Protein AF-A0A940A1V8-F1 (afdb_monomer)

Secondary structure (DSSP, 8-state):
-HHHHHHHHHHHHHHHHHHHHHHHHHHHHHHHHHHTT--TTT-HHHHHHHHHHHHHHHHHHHHHHH-SS---S-B----HHHHHHHHHHHHHHHHHHHHHHHHHHHHTTT-HHHHHHHHHHHHHH-TTSSS-GGGS-HHHHHHHHHHHHTHHHHHHHIIIIIIIHHHHTTTS-HHHHHHHHHHHHHHHT-SSTHHHHHHHHHHHHHHHHHHHTBTHHHHHHHHHHHIIIIIHHHHHT-GGGT--HHHHHHHHHHHHHHHHHTHHHHHHHHHHHHHHHHHHHHHHHHHHHHHHHHHHHHHHHHHH-

pLDDT: mean 92.54, std 7.26, range [51.5, 98.75]

Mean predicted aligned error: 4.95 Å

Radius of gyration: 22.84 Å; Cα contacts (8 Å, |Δi|>4): 321; chains: 1; bounding box: 60×42×80 Å

Solvent-accessible surface area (backbone atoms only — not comparable to full-atom values): 15511 Å² total; per-residue (Å²): 110,72,71,59,54,50,50,48,53,50,32,52,50,54,36,50,49,54,53,49,47,44,53,51,31,38,52,49,44,52,50,53,40,45,76,71,68,49,53,68,77,58,36,45,13,55,55,50,46,53,15,48,52,47,29,41,54,51,52,51,50,50,51,62,71,69,56,82,84,69,86,46,69,45,74,47,88,75,56,72,68,58,55,52,27,39,54,35,32,20,42,9,50,47,20,56,44,49,51,52,51,51,51,48,63,58,49,26,78,81,32,67,72,52,37,53,40,49,51,55,48,41,53,78,54,36,85,55,62,89,38,64,64,91,73,39,50,68,69,33,54,51,41,33,37,54,30,54,29,44,52,46,26,49,41,50,42,44,47,42,54,28,45,35,23,36,35,36,44,76,74,42,60,61,72,55,16,27,49,54,37,8,50,54,53,8,56,72,60,40,100,43,68,52,24,69,52,37,28,53,53,30,38,53,34,39,48,50,28,67,45,52,38,19,60,65,53,32,29,50,26,43,17,50,31,34,28,78,70,23,33,51,61,54,56,58,67,34,72,90,72,64,59,51,70,68,58,52,49,52,52,54,52,50,50,52,52,51,18,52,66,29,34,61,57,10,52,55,29,49,51,49,44,50,52,50,36,52,50,52,53,53,52,52,54,46,53,52,50,53,53,53,53,51,53,52,51,56,51,53,54,65,73,74,109

Foldseek 3Di:
DVVLVVLLVVLVVQLVVLLVLLVVLLVVLVVVVVVVVDDCLQQVLSSLCSSLVSSVVVLVVSCVVPPPDDQLAFAFDDDPLLLVLLLLLLLLLLLVVVVLLVVLVVCCVPPVVSVVLNLVVCSVQESPSPPPPVSHDPVSLVSNLCSQLASVLLSLLCSLSRRQLSSVVVNDPSLVSLQVSLQVQLCSVPPGSSSVSSSVLSNLLSVSCLLRSRSVSSSNSSSSNRNLRHSVLSVCPDVVVVRDPVNSVVVNVVSSVSSNVSNVVNVVSSVVSVVNSVVVVVVVVVVVVVVVVVVVVVVVVVVVD

Nearest PDB structures (foldseek):
  6up7-assembly1_R  TM=1.865E-01  e=4.967E-01  Homo sapiens
  8pkm-assembly1_R  TM=1.470E-01  e=3.526E+00  Homo sapiens

Sequence (305 aa):
MKKTVLRVISSCLLALLALGLFYLCSYAVLYILAVLGFDSDRYTGLYCVSSYGLIMLFLWTFWRITRQSEKFIYFKKTSPSQKISVVLIAIGLAGIVTIYMFGAAYLSKYLESLKEHLDEYKQTVDRYSDVPQEQVPLWDSIIYILTTFTLVPLCEEFLFRGIIMGQMRKIMPVGFAVLVQAIVFGLMHGLTLHIGYALICGIVMGLVYMFCDNFWMPVLIHSIFNFLGSSFSNILNLKQLGVPSDIRANISYTLVLVKYFFMFPAALAFVYLWYRYKKNKEDEARHIKEAAEAYTADSEEALSC

Structure (mmCIF, N/CA/C/O backbone):
data_AF-A0A940A1V8-F1
#
_entry.id   AF-A0A940A1V8-F1
#
loop_
_atom_site.group_PDB
_atom_site.id
_atom_site.type_symbol
_atom_site.label_atom_id
_atom_site.label_alt_id
_atom_site.label_comp_id
_atom_site.label_asym_id
_atom_site.label_entity_id
_atom_site.label_seq_id
_atom_site.pdbx_PDB_ins_code
_atom_site.Cartn_x
_atom_site.Cartn_y
_atom_site.Cartn_z
_atom_site.occupancy
_atom_site.B_iso_or_equiv
_atom_site.auth_seq_id
_atom_site.auth_comp_id
_atom_site.auth_asym_id
_atom_site.auth_atom_id
_atom_site.pdbx_PDB_model_num
ATOM 1 N N . MET A 1 1 ? -31.349 -12.504 17.525 1.00 62.06 1 MET A N 1
ATOM 2 C CA . MET A 1 1 ? -30.804 -13.418 16.494 1.00 62.06 1 MET A CA 1
ATOM 3 C C . MET A 1 1 ? -30.934 -12.872 15.066 1.00 62.06 1 MET A C 1
ATOM 5 O O . MET A 1 1 ? -29.905 -12.577 14.476 1.00 62.06 1 MET A O 1
ATOM 9 N N . LYS A 1 2 ? -32.144 -12.627 14.524 1.00 74.00 2 LYS A N 1
ATOM 10 C CA . LYS A 1 2 ? -32.333 -12.118 13.139 1.00 74.00 2 LYS A CA 1
ATOM 11 C C . LYS A 1 2 ? -31.555 -10.823 12.819 1.00 74.00 2 LYS A C 1
ATOM 13 O O . LYS A 1 2 ? -30.900 -10.751 11.788 1.00 74.00 2 LYS A O 1
ATOM 18 N N . LYS A 1 3 ? -31.552 -9.834 13.727 1.00 78.25 3 LYS A N 1
ATOM 19 C CA . LYS A 1 3 ? -30.814 -8.561 13.552 1.00 78.25 3 LYS A CA 1
ATOM 20 C C . LYS A 1 3 ? -29.285 -8.736 13.494 1.00 78.25 3 LYS A C 1
ATOM 22 O O . LYS A 1 3 ? -28.623 -8.023 12.749 1.00 78.25 3 LYS A O 1
ATOM 27 N N . THR A 1 4 ? -28.730 -9.688 14.248 1.00 83.31 4 THR A N 1
ATOM 28 C CA . THR A 1 4 ? -27.285 -9.982 14.265 1.00 83.31 4 THR A CA 1
ATOM 29 C C . THR A 1 4 ? -26.849 -10.653 12.966 1.00 83.31 4 THR A C 1
ATOM 31 O O . THR A 1 4 ? -25.870 -10.230 12.364 1.00 83.31 4 THR A O 1
ATOM 34 N N . VAL A 1 5 ? -27.619 -11.637 12.490 1.00 86.75 5 VAL A N 1
ATOM 35 C CA . VAL A 1 5 ? -27.356 -12.324 11.214 1.00 86.75 5 VAL A CA 1
ATOM 36 C C . VAL A 1 5 ? -27.435 -11.345 10.038 1.00 86.75 5 VAL A C 1
ATOM 38 O O . VAL A 1 5 ? -26.528 -11.307 9.214 1.00 86.75 5 VAL A O 1
ATOM 41 N N . LEU A 1 6 ? -28.458 -10.485 10.005 1.00 87.81 6 LEU A N 1
ATOM 42 C CA . LEU A 1 6 ? -28.589 -9.434 8.987 1.00 87.81 6 LEU A CA 1
ATOM 43 C C . LEU A 1 6 ? -27.396 -8.467 8.980 1.00 87.81 6 LEU A C 1
ATOM 45 O O . LEU A 1 6 ? -26.931 -8.082 7.910 1.00 87.81 6 LEU A O 1
ATOM 49 N N . ARG A 1 7 ? -26.870 -8.102 10.158 1.00 86.56 7 ARG A N 1
ATOM 50 C CA . ARG A 1 7 ? -25.681 -7.244 10.272 1.00 86.56 7 ARG A CA 1
ATOM 51 C C . ARG A 1 7 ? -24.437 -7.923 9.700 1.00 86.56 7 ARG A C 1
ATOM 53 O O . ARG A 1 7 ? -23.712 -7.285 8.947 1.00 86.56 7 ARG A O 1
ATOM 60 N N . VAL A 1 8 ? -24.221 -9.200 10.021 1.00 89.56 8 VAL A N 1
ATOM 61 C CA . VAL A 1 8 ? -23.111 -9.995 9.467 1.00 89.56 8 VAL A CA 1
ATOM 62 C C . VAL A 1 8 ? -23.198 -10.059 7.947 1.00 89.56 8 VAL A C 1
ATOM 64 O O . VAL A 1 8 ? -22.248 -9.678 7.269 1.00 89.56 8 VAL A O 1
ATOM 67 N N . ILE A 1 9 ? -24.356 -10.453 7.412 1.00 90.62 9 ILE A N 1
ATOM 68 C CA . ILE A 1 9 ? -24.575 -10.557 5.965 1.00 90.62 9 ILE A CA 1
ATOM 69 C C . ILE A 1 9 ? -24.339 -9.204 5.285 1.00 90.62 9 ILE A C 1
ATOM 71 O O . ILE A 1 9 ? -23.589 -9.130 4.318 1.00 90.62 9 ILE A O 1
ATOM 75 N N . SER A 1 10 ? -24.920 -8.121 5.810 1.00 90.62 10 SER A N 1
ATOM 76 C CA . SER A 1 10 ? -24.761 -6.781 5.237 1.00 90.62 10 SER A CA 1
ATOM 77 C C . SER A 1 10 ? -23.303 -6.312 5.243 1.00 90.62 10 SER A C 1
ATOM 79 O O . SER A 1 10 ? -22.822 -5.828 4.222 1.00 90.62 10 SER A O 1
ATOM 81 N N . SER A 1 11 ? -22.571 -6.496 6.346 1.00 90.56 11 SER A N 1
ATOM 82 C CA . SER A 1 11 ? -21.156 -6.116 6.426 1.00 90.56 11 SER A CA 1
ATOM 83 C C . SER A 1 11 ? -20.277 -6.913 5.460 1.00 90.56 11 SER A C 1
ATOM 85 O O . SER A 1 11 ? -19.416 -6.321 4.808 1.00 90.56 11 SER A O 1
ATOM 87 N N . CYS A 1 12 ? -20.521 -8.217 5.305 1.00 93.00 12 CYS A N 1
ATOM 88 C CA . CYS A 1 12 ? -19.820 -9.038 4.318 1.00 93.00 12 CYS A CA 1
ATOM 89 C C . CYS A 1 12 ? -20.157 -8.617 2.880 1.00 93.00 12 CYS A C 1
ATOM 91 O O . CYS A 1 12 ? -19.247 -8.433 2.076 1.00 93.00 12 CYS A O 1
ATOM 93 N N . LEU A 1 13 ? -21.437 -8.398 2.559 1.00 92.56 13 LEU A N 1
ATOM 94 C CA . LEU A 1 13 ? -21.866 -7.965 1.224 1.00 92.56 13 LEU A CA 1
ATOM 95 C C . LEU A 1 13 ? -21.282 -6.604 0.842 1.00 92.56 13 LEU A C 1
ATOM 97 O O . LEU A 1 13 ? -20.844 -6.432 -0.287 1.00 92.56 13 LEU A O 1
ATOM 101 N N . LEU A 1 14 ? -21.229 -5.649 1.773 1.00 91.81 14 LEU A N 1
ATOM 102 C CA . LEU A 1 14 ? -20.626 -4.339 1.517 1.00 91.81 14 LEU A CA 1
ATOM 103 C C . LEU A 1 14 ? -19.114 -4.437 1.276 1.00 91.81 14 LEU A C 1
ATOM 105 O O . LEU A 1 14 ? -18.598 -3.745 0.402 1.00 91.81 14 LEU A O 1
ATOM 109 N N . ALA A 1 15 ? -18.408 -5.295 2.019 1.00 92.06 15 ALA A N 1
ATOM 110 C CA . ALA A 1 15 ? -16.985 -5.537 1.791 1.00 92.06 15 ALA A CA 1
ATOM 111 C C . ALA A 1 15 ? -16.735 -6.192 0.419 1.00 92.06 15 ALA A C 1
ATOM 113 O O . ALA A 1 15 ? -15.871 -5.738 -0.328 1.00 92.06 15 ALA A O 1
ATOM 114 N N . LEU A 1 16 ? -17.533 -7.204 0.060 1.00 94.00 16 LEU A N 1
ATOM 115 C CA . LEU A 1 16 ? -17.454 -7.880 -1.239 1.00 94.00 16 LEU A CA 1
ATOM 116 C C . LEU A 1 16 ? -17.824 -6.955 -2.400 1.00 94.00 16 LEU A C 1
ATOM 118 O O . LEU A 1 16 ? -17.159 -6.980 -3.428 1.00 94.00 16 LEU A O 1
ATOM 122 N N . LEU A 1 17 ? -18.840 -6.107 -2.237 1.00 93.25 17 LEU A N 1
ATOM 123 C CA . LEU A 1 17 ? -19.236 -5.136 -3.254 1.00 93.25 17 LEU A CA 1
ATOM 124 C C . LEU A 1 17 ? -18.132 -4.100 -3.495 1.00 93.25 17 LEU A C 1
ATOM 126 O O . LEU A 1 17 ? -17.860 -3.767 -4.642 1.00 93.25 17 LEU A O 1
ATOM 130 N N . ALA A 1 18 ? -17.452 -3.633 -2.445 1.00 92.88 18 ALA A N 1
ATOM 131 C CA . ALA A 1 18 ? -16.319 -2.721 -2.594 1.00 92.88 18 ALA A CA 1
ATOM 132 C C . ALA A 1 18 ? -15.128 -3.372 -3.325 1.00 92.88 18 ALA A C 1
ATOM 134 O O . ALA A 1 18 ? -14.521 -2.732 -4.181 1.00 92.88 18 ALA A O 1
ATOM 135 N N . LEU A 1 19 ? -14.836 -4.650 -3.047 1.00 93.94 19 LEU A N 1
ATOM 136 C CA . LEU A 1 19 ? -13.840 -5.432 -3.795 1.00 93.94 19 LEU A CA 1
ATOM 137 C C . LEU A 1 19 ? -14.260 -5.646 -5.255 1.00 93.94 19 LEU A C 1
ATOM 139 O O . LEU A 1 19 ? -13.456 -5.475 -6.165 1.00 93.94 19 LEU A O 1
ATOM 143 N N . GLY A 1 20 ? -15.528 -5.980 -5.495 1.00 94.62 20 GLY A N 1
ATOM 144 C CA . GLY A 1 20 ? -16.069 -6.141 -6.843 1.00 94.62 20 GLY A CA 1
ATOM 145 C C . GLY A 1 20 ? -15.984 -4.848 -7.653 1.00 94.62 20 GLY A C 1
ATOM 146 O O . GLY A 1 20 ? -15.569 -4.879 -8.806 1.00 94.62 20 GLY A O 1
ATOM 147 N N . LEU A 1 21 ? -16.300 -3.703 -7.038 1.00 92.69 21 LEU A N 1
ATOM 148 C CA . LEU A 1 21 ? -16.154 -2.383 -7.656 1.00 92.69 21 LEU A CA 1
ATOM 149 C C . LEU A 1 21 ? -14.697 -2.062 -7.996 1.00 92.69 21 LEU A C 1
ATOM 151 O O . LEU A 1 21 ? -14.453 -1.493 -9.057 1.00 92.69 21 LEU A O 1
ATOM 155 N N . PHE A 1 22 ? -13.746 -2.440 -7.135 1.00 94.25 22 PHE A N 1
ATOM 156 C CA . PHE A 1 22 ? -12.317 -2.273 -7.404 1.00 94.25 22 PHE A CA 1
ATOM 157 C C . PHE A 1 22 ? -11.922 -2.971 -8.714 1.00 94.25 22 PHE A C 1
ATOM 159 O O . PHE A 1 22 ? -11.457 -2.312 -9.642 1.00 94.25 22 PHE A O 1
ATOM 166 N N . TYR A 1 23 ? -12.196 -4.274 -8.834 1.00 94.81 23 TYR A N 1
ATOM 167 C CA . TYR A 1 23 ? -11.863 -5.032 -10.045 1.00 94.81 23 TYR A CA 1
ATOM 168 C C . TYR A 1 23 ? -12.668 -4.586 -11.264 1.00 94.81 23 TYR A C 1
ATOM 170 O O . TYR A 1 23 ? -12.108 -4.470 -12.351 1.00 94.81 23 TYR A O 1
ATOM 178 N N . LEU A 1 24 ? -13.962 -4.297 -11.098 1.00 95.62 24 LEU A N 1
ATOM 179 C CA . LEU A 1 24 ? -14.811 -3.827 -12.191 1.00 95.62 24 LEU A CA 1
ATOM 180 C C . LEU A 1 24 ? -14.266 -2.533 -12.801 1.00 95.62 24 LEU A C 1
ATOM 182 O O . LEU A 1 24 ? -14.206 -2.423 -14.021 1.00 95.62 24 LEU A O 1
ATOM 186 N N . CYS A 1 25 ? -13.837 -1.576 -11.972 1.00 95.81 25 CYS A N 1
ATOM 187 C CA . CYS A 1 25 ? -13.237 -0.334 -12.453 1.00 95.81 25 CYS A CA 1
ATOM 188 C C . CYS A 1 25 ? -11.922 -0.596 -13.199 1.00 95.81 25 CYS A C 1
ATOM 190 O O . CYS A 1 25 ? -11.737 -0.059 -14.290 1.00 95.81 25 CYS A O 1
ATOM 192 N N . SER A 1 26 ? -11.043 -1.447 -12.655 1.00 94.38 26 SER A N 1
ATOM 193 C CA . SER A 1 26 ? -9.778 -1.814 -13.308 1.00 94.38 26 SER A CA 1
ATOM 194 C C . SER A 1 26 ? -10.002 -2.471 -14.673 1.00 94.38 26 SER A C 1
ATOM 196 O O . SER A 1 26 ? -9.410 -2.049 -15.663 1.00 94.38 26 SER A O 1
ATOM 198 N N . TYR A 1 27 ? -10.899 -3.459 -14.763 1.00 95.50 27 TYR A N 1
ATOM 199 C CA . TYR A 1 27 ? -11.205 -4.135 -16.028 1.00 95.50 27 TYR A CA 1
ATOM 200 C C . TYR A 1 27 ? -11.942 -3.234 -17.020 1.00 95.50 27 TYR A C 1
ATOM 202 O O . TYR A 1 27 ? -11.697 -3.330 -18.221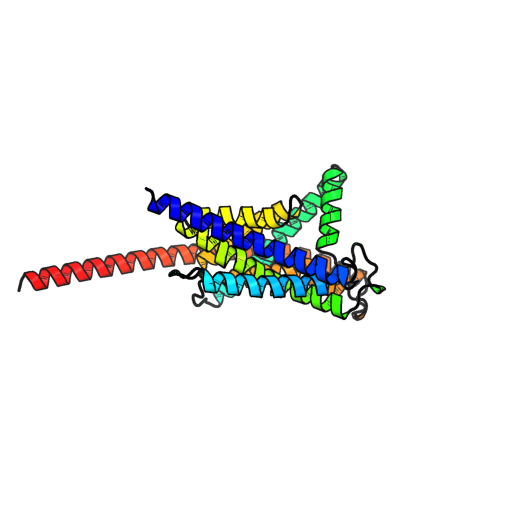 1.00 95.50 27 TYR A O 1
ATOM 210 N N . ALA A 1 28 ? -12.812 -2.336 -16.547 1.00 97.00 28 ALA A N 1
ATOM 211 C CA . ALA A 1 28 ? -13.473 -1.362 -17.409 1.00 97.00 28 ALA A CA 1
ATOM 212 C C . ALA A 1 28 ? -12.453 -0.419 -18.058 1.00 97.00 28 ALA A C 1
ATOM 214 O O . ALA A 1 28 ? -12.497 -0.220 -19.269 1.00 97.00 28 ALA A O 1
ATOM 215 N N . VAL A 1 29 ? -11.505 0.119 -17.281 1.00 97.31 29 VAL A N 1
ATOM 216 C CA . VAL A 1 29 ? -10.420 0.953 -17.819 1.00 97.31 29 VAL A CA 1
ATOM 217 C C . VAL A 1 29 ? -9.544 0.156 -18.779 1.00 97.31 29 VAL A C 1
ATOM 219 O O . VAL A 1 29 ? -9.255 0.655 -19.867 1.00 97.31 29 VAL A O 1
ATOM 222 N N . LEU A 1 30 ? -9.185 -1.081 -18.414 1.00 95.12 30 LEU A N 1
ATOM 223 C CA . LEU A 1 30 ? -8.406 -1.968 -19.275 1.00 95.12 30 LEU A CA 1
ATOM 224 C C . LEU A 1 30 ? -9.076 -2.137 -20.648 1.00 95.12 30 LEU A C 1
ATOM 226 O O . LEU A 1 30 ? -8.458 -1.919 -21.685 1.00 95.12 30 LEU A O 1
ATOM 230 N N . TYR A 1 31 ? -10.368 -2.464 -20.646 1.00 96.81 31 TYR A N 1
ATOM 231 C CA . TYR A 1 31 ? -11.143 -2.678 -21.863 1.00 96.81 31 TYR A CA 1
ATOM 232 C C . TYR A 1 31 ? -11.315 -1.396 -22.688 1.00 96.81 31 TYR A C 1
ATOM 234 O O . TYR A 1 31 ? -11.124 -1.417 -23.901 1.00 96.81 31 TYR A O 1
ATOM 242 N N . ILE A 1 32 ? -11.643 -0.269 -22.045 1.00 97.75 32 ILE A N 1
ATOM 243 C CA . ILE A 1 32 ? -11.835 1.018 -22.730 1.00 97.75 32 ILE A CA 1
ATOM 244 C C . ILE A 1 32 ? -10.551 1.440 -23.447 1.00 97.75 32 ILE A C 1
ATOM 246 O O . ILE A 1 32 ? -10.595 1.790 -24.623 1.00 97.75 32 ILE A O 1
ATOM 250 N N . LEU A 1 33 ? -9.405 1.393 -22.765 1.00 97.38 33 LEU A N 1
ATOM 251 C CA . LEU A 1 33 ? -8.128 1.790 -23.356 1.00 97.38 33 LEU A CA 1
ATOM 252 C C . LEU A 1 33 ? -7.674 0.815 -24.453 1.00 97.38 33 LEU A C 1
ATOM 254 O O . LEU A 1 33 ? -7.181 1.272 -25.485 1.00 97.38 33 LEU A O 1
ATOM 258 N N . ALA A 1 34 ? -7.930 -0.487 -24.300 1.00 96.12 34 ALA A N 1
ATOM 259 C CA . ALA A 1 34 ? -7.664 -1.471 -25.347 1.00 96.12 34 ALA A CA 1
ATOM 260 C C . ALA A 1 34 ? -8.496 -1.205 -26.617 1.00 96.12 34 ALA A C 1
ATOM 262 O O . ALA A 1 34 ? -7.955 -1.220 -27.721 1.00 96.12 34 ALA A O 1
ATOM 263 N N . VAL A 1 35 ? -9.791 -0.881 -26.482 1.00 97.50 35 VAL A N 1
ATOM 264 C CA . VAL A 1 35 ? -10.663 -0.502 -27.616 1.00 97.50 35 VAL A CA 1
ATOM 265 C C . VAL A 1 35 ? -10.187 0.786 -28.295 1.00 97.50 35 VAL A C 1
ATOM 267 O O . VAL A 1 35 ? -10.311 0.928 -29.510 1.00 97.50 35 VAL A O 1
ATOM 270 N N . LEU A 1 36 ? -9.606 1.712 -27.531 1.00 97.44 36 LEU A N 1
ATOM 271 C CA . LEU A 1 36 ? -8.985 2.931 -28.058 1.00 97.44 36 LEU A CA 1
ATOM 272 C C . LEU A 1 36 ? -7.604 2.686 -28.700 1.00 97.44 36 LEU A C 1
ATOM 274 O O . LEU A 1 36 ? -7.004 3.629 -29.213 1.00 97.44 36 LEU A O 1
ATOM 278 N N . GLY A 1 37 ? -7.109 1.444 -28.700 1.00 96.25 37 GLY A N 1
ATOM 279 C CA . GLY A 1 37 ? -5.851 1.049 -29.334 1.00 96.25 37 GLY A CA 1
ATOM 280 C C . GLY A 1 37 ? -4.603 1.257 -28.473 1.00 96.25 37 GLY A C 1
ATOM 281 O O . GLY A 1 37 ? -3.493 1.235 -29.006 1.00 96.25 37 GLY A O 1
ATOM 282 N N . PHE A 1 38 ? -4.747 1.473 -27.161 1.00 95.56 38 PHE A N 1
ATOM 283 C CA . PHE A 1 38 ? -3.602 1.548 -26.256 1.00 95.56 38 PHE A CA 1
ATOM 284 C C . PHE A 1 38 ? -3.117 0.149 -25.876 1.00 95.56 38 PHE A C 1
ATOM 286 O O . PHE A 1 38 ? -3.862 -0.654 -25.323 1.00 95.56 38 PHE A O 1
ATOM 293 N N . ASP A 1 39 ? -1.837 -0.114 -26.100 1.00 91.94 39 ASP A N 1
ATOM 294 C CA . ASP A 1 39 ? -1.153 -1.321 -25.637 1.00 91.94 39 ASP A CA 1
ATOM 295 C C . ASP A 1 39 ? -0.920 -1.272 -24.108 1.00 91.94 39 ASP A C 1
ATOM 297 O O . ASP A 1 39 ? -0.403 -0.277 -23.584 1.00 91.94 39 ASP A O 1
ATOM 301 N N . SER A 1 40 ? -1.341 -2.312 -23.377 1.00 86.88 40 SER A N 1
ATOM 302 C CA . SER A 1 40 ? -1.266 -2.375 -21.905 1.00 86.88 40 SER A CA 1
ATOM 303 C C . SER A 1 40 ? 0.151 -2.361 -21.356 1.00 86.88 40 SER A C 1
ATOM 305 O O . SER A 1 40 ? 0.404 -1.774 -20.298 1.00 86.88 40 SER A O 1
ATOM 307 N N . ASP A 1 41 ? 1.073 -2.950 -22.101 1.00 85.69 41 ASP A N 1
ATOM 308 C CA . ASP A 1 41 ? 2.454 -3.130 -21.690 1.00 85.69 41 ASP A CA 1
ATOM 309 C C . ASP A 1 41 ? 3.219 -1.835 -21.982 1.00 85.69 41 ASP A C 1
ATOM 311 O O . ASP A 1 41 ? 4.073 -1.394 -21.212 1.00 85.69 41 ASP A O 1
ATOM 315 N N . ARG A 1 42 ? 2.840 -1.115 -23.043 1.00 90.81 42 ARG A N 1
ATOM 316 C CA . ARG A 1 42 ? 3.426 0.182 -23.395 1.00 90.81 42 ARG A CA 1
ATOM 317 C C . ARG A 1 42 ? 2.882 1.366 -22.598 1.00 90.81 42 ARG A C 1
ATOM 319 O O . ARG A 1 42 ? 3.651 2.292 -22.344 1.00 90.81 42 ARG A O 1
ATOM 326 N N . TYR A 1 43 ? 1.612 1.362 -22.195 1.00 94.25 43 TYR A N 1
ATOM 327 C CA . TYR A 1 43 ? 0.946 2.509 -21.549 1.00 94.25 43 TYR A CA 1
ATOM 328 C C . TYR A 1 43 ? 0.485 2.225 -20.110 1.00 94.25 43 TYR A C 1
ATOM 330 O O . TYR A 1 43 ? -0.519 2.766 -19.645 1.00 94.25 43 TYR A O 1
ATOM 338 N N . THR A 1 44 ? 1.196 1.358 -19.386 1.00 92.62 44 THR A N 1
ATOM 339 C CA . THR A 1 44 ? 0.850 0.923 -18.023 1.00 92.62 44 THR A CA 1
ATOM 340 C C . THR A 1 44 ? 0.633 2.085 -17.049 1.00 92.62 44 THR A C 1
ATOM 342 O O . THR A 1 44 ? -0.201 1.978 -16.151 1.00 92.62 44 THR A O 1
ATOM 345 N N . GLY A 1 45 ? 1.330 3.216 -17.214 1.00 94.94 45 GLY A N 1
ATOM 346 C CA . GLY A 1 45 ? 1.096 4.417 -16.412 1.00 94.94 45 GLY A CA 1
ATOM 347 C C . GLY A 1 45 ? -0.310 4.978 -16.597 1.00 94.94 45 GLY A C 1
ATOM 348 O O . GLY A 1 45 ? -1.009 5.206 -15.607 1.00 94.94 45 GLY A O 1
ATOM 349 N N . LEU A 1 46 ? -0.751 5.135 -17.846 1.00 96.81 46 LEU A N 1
ATOM 350 C CA . LEU A 1 46 ? -2.110 5.539 -18.200 1.00 96.81 46 LEU A CA 1
ATOM 351 C C . LEU A 1 46 ? -3.151 4.559 -17.640 1.00 96.81 46 LEU A C 1
ATOM 353 O O . LEU A 1 46 ? -4.092 4.988 -16.973 1.00 96.81 46 LEU A O 1
ATOM 357 N N . TYR A 1 47 ? -2.952 3.251 -17.834 1.00 95.81 47 TYR A N 1
ATOM 358 C CA . TYR A 1 47 ? -3.835 2.224 -17.267 1.00 95.81 47 TYR A CA 1
ATOM 359 C C . TYR A 1 47 ? -3.933 2.340 -15.743 1.00 95.81 47 TYR A C 1
ATOM 361 O O . TYR A 1 47 ? -5.035 2.326 -15.191 1.00 95.81 47 TYR A O 1
ATOM 369 N N . CYS A 1 48 ? -2.798 2.506 -15.061 1.00 95.06 48 CYS A N 1
ATOM 370 C CA . CYS A 1 48 ? -2.731 2.620 -13.610 1.00 95.06 48 CYS A CA 1
ATOM 371 C C . CYS A 1 48 ? -3.466 3.877 -13.114 1.00 95.06 48 CYS A C 1
ATOM 373 O O . CYS A 1 48 ? -4.401 3.771 -12.318 1.00 95.06 48 CYS A O 1
ATOM 375 N N . VAL A 1 49 ? -3.128 5.069 -13.618 1.00 97.56 49 VAL A N 1
ATOM 376 C CA . VAL A 1 49 ? -3.740 6.319 -13.132 1.00 97.56 49 VAL A CA 1
ATOM 377 C C . VAL A 1 49 ? -5.239 6.378 -13.414 1.00 97.56 49 VAL A C 1
ATOM 379 O O . VAL A 1 49 ? -6.008 6.804 -12.551 1.00 97.56 49 VAL A O 1
ATOM 382 N N . SER A 1 50 ? -5.678 5.904 -14.582 1.00 97.69 50 SER A N 1
ATOM 383 C CA . SER A 1 50 ? -7.093 5.872 -14.944 1.00 97.69 50 SER A CA 1
ATOM 384 C C . SER A 1 50 ? -7.866 4.862 -14.096 1.00 97.69 50 SER A C 1
ATOM 386 O O . SER A 1 50 ? -8.943 5.198 -13.601 1.00 97.69 50 SER A O 1
ATOM 388 N N . SER A 1 51 ? -7.307 3.667 -13.863 1.00 96.56 51 SER A N 1
ATOM 389 C CA . SER A 1 51 ? -7.933 2.638 -13.021 1.00 96.56 51 SER A CA 1
ATOM 390 C C . SER A 1 51 ? -8.104 3.143 -11.598 1.00 96.56 51 SER A C 1
ATOM 392 O O . SER A 1 51 ? -9.219 3.190 -11.087 1.00 96.56 51 SER A O 1
ATOM 394 N N . TYR A 1 52 ? -7.025 3.611 -10.973 1.00 97.12 52 TYR A N 1
ATOM 395 C CA . TYR A 1 52 ? -7.072 4.067 -9.589 1.00 97.12 52 TYR A CA 1
ATOM 396 C C . TYR A 1 52 ? -7.845 5.382 -9.412 1.00 97.12 52 TYR A C 1
ATOM 398 O O . TYR A 1 52 ? -8.497 5.574 -8.385 1.00 97.12 52 TYR A O 1
ATOM 406 N N . GLY A 1 53 ? -7.869 6.257 -10.423 1.00 96.94 53 GLY A N 1
ATOM 407 C CA . GLY A 1 53 ? -8.743 7.431 -10.438 1.00 96.94 53 GLY A CA 1
ATOM 408 C C . GLY A 1 53 ? -10.226 7.047 -10.431 1.00 96.94 53 GLY A C 1
ATOM 409 O O . GLY A 1 53 ? -10.999 7.569 -9.623 1.00 96.94 53 GLY A O 1
ATOM 410 N N . LEU A 1 54 ? -10.614 6.086 -11.277 1.00 96.56 54 LEU A N 1
ATOM 411 C CA . LEU A 1 54 ? -11.982 5.572 -11.336 1.00 96.56 54 LEU A CA 1
ATOM 412 C C . LEU A 1 54 ? -12.359 4.832 -10.045 1.00 96.56 54 LEU A C 1
ATOM 414 O O . LEU A 1 54 ? -13.404 5.110 -9.460 1.00 96.56 54 LEU A O 1
ATOM 418 N N . ILE A 1 55 ? -11.478 3.960 -9.548 1.00 96.31 55 ILE A N 1
ATOM 419 C CA . ILE A 1 55 ? -11.652 3.243 -8.278 1.00 96.31 55 ILE A CA 1
ATOM 420 C C . ILE A 1 55 ? -11.880 4.233 -7.138 1.00 96.31 55 ILE A C 1
ATOM 422 O O . ILE A 1 55 ? -12.848 4.085 -6.397 1.00 96.31 55 ILE A O 1
ATOM 426 N N . MET A 1 56 ? -11.046 5.268 -7.002 1.00 94.94 56 MET A N 1
ATOM 427 C CA . MET A 1 56 ? -11.207 6.269 -5.945 1.00 94.94 56 MET A CA 1
ATOM 428 C C . MET A 1 56 ? -12.567 6.969 -6.033 1.00 94.94 56 MET A C 1
ATOM 430 O O . MET A 1 56 ? -13.251 7.105 -5.017 1.00 94.94 56 MET A O 1
ATOM 434 N N . LEU A 1 57 ? -13.000 7.364 -7.235 1.00 94.56 57 LEU A N 1
ATOM 435 C CA . LEU A 1 57 ? -14.308 7.987 -7.449 1.00 94.56 57 LEU A CA 1
ATOM 436 C C . LEU A 1 57 ? -15.459 7.068 -7.009 1.00 94.56 57 LEU A C 1
ATOM 438 O O . LEU A 1 57 ? -16.365 7.499 -6.283 1.00 94.56 57 LEU A O 1
ATOM 442 N N . PHE A 1 58 ? -15.419 5.797 -7.415 1.00 92.44 58 PHE A N 1
ATOM 443 C CA . PHE A 1 58 ? -16.454 4.817 -7.089 1.00 92.44 58 PHE A CA 1
ATOM 444 C C . PHE A 1 58 ? -16.441 4.431 -5.613 1.00 92.44 58 PHE A C 1
ATOM 446 O O . PHE A 1 58 ? -17.501 4.407 -4.994 1.00 92.44 58 PHE A O 1
ATOM 453 N N . LEU A 1 59 ? -15.271 4.203 -5.013 1.00 90.56 59 LEU A N 1
ATOM 454 C CA . LEU A 1 59 ? -15.153 3.913 -3.586 1.00 90.56 59 LEU A CA 1
ATOM 455 C C . LEU A 1 59 ? -15.614 5.098 -2.737 1.00 90.56 59 LEU A C 1
ATOM 457 O O . LEU A 1 59 ? -16.304 4.899 -1.737 1.00 90.56 59 LEU A O 1
ATOM 461 N N . TRP A 1 60 ? -15.296 6.331 -3.133 1.00 88.75 60 TRP A N 1
ATOM 462 C CA . TRP A 1 60 ? -15.765 7.530 -2.441 1.00 88.75 60 TRP A CA 1
ATOM 463 C C . TRP A 1 60 ? -17.286 7.687 -2.527 1.00 88.75 60 TRP A C 1
ATOM 465 O O . TRP A 1 60 ? -17.942 7.973 -1.521 1.00 88.75 60 TRP A O 1
ATOM 475 N N . THR A 1 61 ? -17.861 7.438 -3.705 1.00 88.88 61 THR A N 1
ATOM 476 C CA . THR A 1 61 ? -19.315 7.461 -3.924 1.00 88.88 61 THR A CA 1
ATOM 477 C C . THR A 1 61 ? -20.010 6.363 -3.121 1.00 88.88 61 THR A C 1
ATOM 479 O O . THR A 1 61 ? -20.946 6.633 -2.369 1.00 88.88 61 THR A O 1
ATOM 482 N N . PHE A 1 62 ? -19.495 5.137 -3.200 1.00 86.50 62 PHE A N 1
ATOM 483 C CA . PHE A 1 62 ? -19.944 3.990 -2.419 1.00 86.50 62 PHE A CA 1
ATOM 484 C C . PHE A 1 62 ? -19.914 4.295 -0.921 1.00 86.50 62 PHE A C 1
ATOM 486 O O . PHE A 1 62 ? -20.903 4.104 -0.213 1.00 86.50 62 PHE A O 1
ATOM 493 N N . TRP A 1 63 ? -18.803 4.835 -0.428 1.00 83.75 63 TRP A N 1
ATOM 494 C CA . TRP A 1 63 ? -18.655 5.225 0.967 1.00 83.75 63 TRP A CA 1
ATOM 495 C C . TRP A 1 63 ? -19.656 6.309 1.380 1.00 83.75 63 TRP A C 1
ATOM 497 O O . TRP A 1 63 ? -20.228 6.218 2.465 1.00 83.75 63 TRP A O 1
ATOM 507 N N . ARG A 1 64 ? -19.929 7.307 0.527 1.00 84.94 64 ARG A N 1
ATOM 508 C CA . ARG A 1 64 ? -20.961 8.320 0.800 1.00 84.94 64 ARG A CA 1
ATOM 509 C C . ARG A 1 64 ? -22.363 7.722 0.914 1.00 84.94 64 ARG A C 1
ATOM 511 O O . ARG A 1 64 ? -23.089 8.102 1.824 1.00 84.94 64 ARG A O 1
ATOM 518 N N . ILE A 1 65 ? -22.730 6.793 0.034 1.00 82.88 65 ILE A N 1
ATOM 519 C CA . ILE A 1 65 ? -24.077 6.194 0.003 1.00 82.88 65 ILE A CA 1
ATOM 520 C C . ILE A 1 65 ? -24.282 5.217 1.172 1.00 82.88 65 ILE A C 1
ATOM 522 O O . ILE A 1 65 ? -25.343 5.172 1.790 1.00 82.88 65 ILE A O 1
ATOM 526 N N . THR A 1 66 ? -23.253 4.436 1.500 1.00 77.06 66 THR A N 1
ATOM 527 C CA . THR A 1 66 ? -23.302 3.389 2.538 1.00 77.06 66 THR A CA 1
ATOM 528 C C . THR A 1 66 ? -23.082 3.913 3.960 1.00 77.06 66 THR A C 1
ATOM 530 O O . THR A 1 66 ? -23.266 3.177 4.936 1.00 77.06 66 THR A O 1
ATOM 533 N N . ARG A 1 67 ? -22.717 5.191 4.115 1.00 66.25 67 ARG A N 1
ATOM 534 C CA . ARG A 1 67 ? -22.572 5.874 5.406 1.00 66.25 67 ARG A CA 1
ATOM 535 C C . ARG A 1 67 ? -23.933 6.211 6.016 1.00 66.25 67 ARG A C 1
ATOM 537 O O . ARG A 1 67 ? -24.347 7.362 6.035 1.00 66.25 67 ARG A O 1
ATOM 544 N N . GLN A 1 68 ? -24.615 5.210 6.567 1.00 52.75 68 GLN A N 1
ATOM 545 C CA . GLN A 1 68 ? -25.901 5.453 7.228 1.00 52.75 68 GLN A CA 1
ATOM 546 C C . GLN A 1 68 ? -25.816 5.836 8.718 1.00 52.75 68 GLN A C 1
ATOM 548 O O . GLN A 1 68 ? -26.802 6.348 9.232 1.00 52.75 68 GLN A O 1
ATOM 553 N N . SER A 1 69 ? -24.676 5.688 9.416 1.00 51.50 69 SER A N 1
ATOM 554 C CA . SER A 1 69 ? -24.570 6.175 10.817 1.00 51.50 69 SER A CA 1
ATOM 555 C C . SER A 1 69 ? -23.183 6.132 11.484 1.00 51.50 69 SER A C 1
ATOM 557 O O . SER A 1 69 ? -23.005 6.776 12.515 1.00 51.50 69 SER A O 1
ATOM 559 N N . GLU A 1 70 ? -22.186 5.406 10.956 1.00 61.00 70 GLU A N 1
ATOM 560 C CA . GLU A 1 70 ? -20.944 5.115 11.701 1.00 61.00 70 GLU A CA 1
ATOM 561 C C . GLU A 1 70 ? -19.653 5.635 11.037 1.00 61.00 70 GLU A C 1
ATOM 563 O O . GLU A 1 70 ? -19.495 5.668 9.810 1.00 61.00 70 GLU A O 1
ATOM 568 N N . LYS A 1 71 ? -18.689 6.051 11.873 1.00 66.44 71 LYS A N 1
ATOM 569 C CA . LYS A 1 71 ? -17.363 6.514 11.436 1.00 66.44 71 LYS A CA 1
ATOM 570 C C . LYS A 1 71 ? -16.459 5.319 11.126 1.00 66.44 71 LYS A C 1
ATOM 572 O O . LYS A 1 71 ? -15.878 4.732 12.025 1.00 66.44 71 LYS A O 1
ATOM 577 N N . PHE A 1 72 ? -16.303 5.014 9.842 1.00 72.25 72 PHE A N 1
ATOM 578 C CA . PHE A 1 72 ? -15.374 3.983 9.366 1.00 72.25 72 PHE A CA 1
ATOM 579 C C . PHE A 1 72 ? -13.910 4.42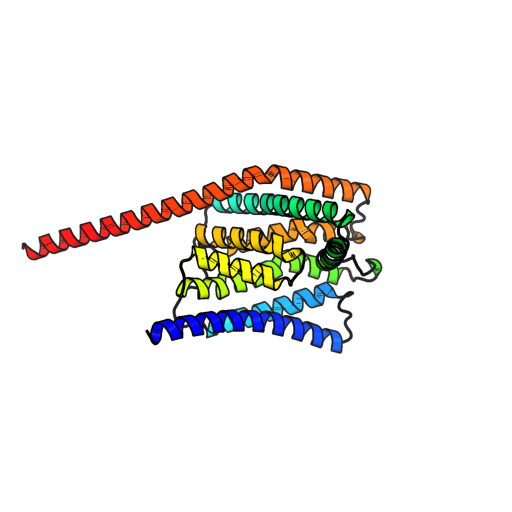5 9.286 1.00 72.25 72 PHE A C 1
ATOM 581 O O . PHE A 1 72 ? -13.014 3.597 9.374 1.00 72.25 72 PHE A O 1
ATOM 588 N N . ILE A 1 73 ? -13.675 5.728 9.091 1.00 84.81 73 ILE A N 1
ATOM 589 C CA . ILE A 1 73 ? -12.340 6.296 8.893 1.00 84.81 73 ILE A CA 1
ATOM 590 C C . ILE A 1 73 ? -12.044 7.282 10.015 1.00 84.81 73 ILE A C 1
ATOM 592 O O . ILE A 1 73 ? -12.797 8.239 10.224 1.00 84.81 73 ILE A O 1
ATOM 596 N N . TYR A 1 74 ? -10.936 7.043 10.710 1.00 88.56 74 TYR A N 1
ATOM 597 C CA . TYR A 1 74 ? -10.455 7.871 11.805 1.00 88.56 74 TYR A CA 1
ATOM 598 C C . TYR A 1 74 ? -9.312 8.794 11.362 1.00 88.56 74 TYR A C 1
ATOM 600 O O . TYR A 1 74 ? -8.467 8.426 10.544 1.00 88.56 74 TYR A O 1
ATOM 608 N N . PHE A 1 75 ? -9.296 10.004 11.924 1.00 92.56 75 PHE A N 1
ATOM 609 C CA . PHE A 1 75 ? -8.309 11.057 11.663 1.00 92.56 75 PHE A CA 1
ATOM 610 C C . PHE A 1 75 ? -7.826 11.685 12.981 1.00 92.56 75 PHE A C 1
ATOM 612 O O . PHE A 1 75 ? -7.757 12.907 13.116 1.00 92.56 75 PHE A O 1
ATOM 619 N N . LYS A 1 76 ? -7.539 10.860 13.999 1.00 93.69 76 LYS A N 1
ATOM 620 C CA . LYS A 1 76 ? -7.051 11.335 15.303 1.00 93.69 76 LYS A CA 1
ATOM 621 C C . LYS A 1 76 ? -5.730 12.080 15.113 1.00 93.69 76 LYS A C 1
ATOM 623 O O . LYS A 1 76 ? -4.872 11.643 14.349 1.00 93.69 76 LYS A O 1
ATOM 628 N N . LYS A 1 77 ? -5.547 13.221 15.782 1.00 93.81 77 LYS A N 1
ATOM 629 C CA . LYS A 1 77 ? -4.294 13.987 15.701 1.00 93.81 77 LYS A CA 1
ATOM 630 C C . LYS A 1 77 ? -3.131 13.131 16.207 1.00 93.81 77 LYS A C 1
ATOM 632 O O . LYS A 1 77 ? -3.227 12.506 17.259 1.00 93.81 77 LYS A O 1
ATOM 637 N N . THR A 1 78 ? -2.024 13.143 15.476 1.00 95.19 78 THR A N 1
ATOM 638 C CA . THR A 1 78 ? -0.852 12.311 15.773 1.00 95.19 78 THR A CA 1
ATOM 639 C C . THR A 1 78 ? 0.366 13.154 16.119 1.00 95.19 78 THR A C 1
ATOM 641 O O . THR A 1 78 ? 0.601 14.187 15.484 1.00 95.19 78 THR A O 1
ATOM 644 N N . SER A 1 79 ? 1.173 12.704 17.078 1.00 95.75 79 SER A N 1
ATOM 645 C CA . SER A 1 79 ? 2.402 13.400 17.477 1.00 95.75 79 SER A CA 1
ATOM 646 C C . SER A 1 79 ? 3.539 13.215 16.459 1.00 95.75 79 SER A C 1
ATOM 648 O O . SER A 1 79 ? 3.518 12.258 15.679 1.00 95.75 79 SER A O 1
ATOM 650 N N . PRO A 1 80 ? 4.578 14.072 16.495 1.00 97.12 80 PRO A N 1
ATOM 651 C CA . PRO A 1 80 ? 5.791 13.883 15.696 1.00 97.12 80 PRO A CA 1
ATOM 652 C C . PRO A 1 80 ? 6.440 12.509 15.900 1.00 97.12 80 PRO A C 1
ATOM 654 O O . PRO A 1 80 ? 6.806 11.862 14.925 1.00 97.12 80 PRO A O 1
ATOM 657 N N . SER A 1 81 ? 6.490 12.011 17.141 1.00 97.25 81 SER A N 1
ATOM 658 C CA . SER A 1 81 ? 7.033 10.679 17.434 1.00 97.25 81 SER A CA 1
ATOM 659 C C . SER A 1 81 ? 6.291 9.554 16.710 1.00 97.25 81 SER A C 1
ATOM 661 O O . SER A 1 81 ? 6.941 8.660 16.189 1.00 97.25 81 SER A O 1
ATOM 663 N N . GLN A 1 82 ? 4.957 9.614 16.590 1.00 97.62 82 GLN A N 1
ATOM 664 C CA . GLN A 1 82 ? 4.199 8.604 15.839 1.00 97.62 82 GLN A CA 1
ATOM 665 C C . GLN A 1 82 ? 4.535 8.638 14.348 1.00 97.62 82 GLN A C 1
ATOM 667 O O . GLN A 1 82 ? 4.683 7.585 13.738 1.00 97.62 82 GLN A O 1
ATOM 672 N N . LYS A 1 83 ? 4.692 9.837 13.773 1.00 97.88 83 LYS A N 1
ATOM 673 C CA . LYS A 1 83 ? 5.090 10.003 12.367 1.00 97.88 83 LYS A CA 1
ATOM 674 C C . LYS A 1 83 ? 6.485 9.427 12.119 1.00 97.88 83 LYS A C 1
ATOM 676 O O . LYS A 1 83 ? 6.668 8.685 11.163 1.00 97.88 83 LYS A O 1
ATOM 681 N N . ILE A 1 84 ? 7.440 9.713 13.009 1.00 98.38 84 ILE A N 1
ATOM 682 C CA . ILE A 1 84 ? 8.796 9.147 12.946 1.00 98.38 84 ILE A CA 1
ATOM 683 C C . ILE A 1 84 ? 8.735 7.622 13.055 1.00 98.38 84 ILE A C 1
ATOM 685 O O . ILE A 1 84 ? 9.307 6.936 12.215 1.00 98.38 84 ILE A O 1
ATOM 689 N N . SER A 1 85 ? 7.995 7.081 14.029 1.00 98.50 85 SER A N 1
ATOM 690 C CA . SER A 1 85 ? 7.820 5.633 14.177 1.00 98.50 85 SER A CA 1
ATOM 691 C C . SER A 1 85 ? 7.276 4.990 12.906 1.00 98.50 85 SER A C 1
ATOM 693 O O . SER A 1 85 ? 7.777 3.956 12.488 1.00 98.50 85 SER A O 1
ATOM 695 N N . VAL A 1 86 ? 6.294 5.620 12.264 1.00 98.31 86 VAL A N 1
ATOM 696 C CA . VAL A 1 86 ? 5.706 5.148 11.008 1.00 98.31 86 VAL A CA 1
ATOM 697 C C . VAL A 1 86 ? 6.718 5.126 9.859 1.00 98.31 86 VAL A C 1
ATOM 699 O O . VAL A 1 86 ? 6.773 4.136 9.134 1.00 98.31 86 VAL A O 1
ATOM 702 N N . VAL A 1 87 ? 7.564 6.152 9.725 1.00 98.62 87 VAL A N 1
ATOM 703 C CA . VAL A 1 87 ? 8.643 6.167 8.720 1.00 98.62 87 VAL A CA 1
ATOM 704 C C . VAL A 1 87 ? 9.654 5.048 8.983 1.00 98.62 87 VAL A C 1
ATOM 706 O O . VAL A 1 87 ? 10.010 4.320 8.058 1.00 98.62 87 VAL A O 1
ATOM 709 N N . LEU A 1 88 ? 10.075 4.860 10.240 1.00 98.69 88 LEU A N 1
ATOM 710 C CA . LEU A 1 88 ? 10.988 3.774 10.618 1.00 98.69 88 LEU A CA 1
ATOM 711 C C . LEU A 1 88 ? 10.380 2.405 10.294 1.00 98.69 88 LEU A C 1
ATOM 713 O O . LEU A 1 88 ? 11.045 1.575 9.678 1.00 98.69 88 LEU A O 1
ATOM 717 N N . ILE A 1 89 ? 9.107 2.198 10.652 1.00 98.75 89 ILE A N 1
ATOM 718 C CA . ILE A 1 89 ? 8.360 0.971 10.351 1.00 98.75 89 ILE A CA 1
ATOM 719 C C . ILE A 1 89 ? 8.325 0.716 8.845 1.00 98.75 89 ILE A C 1
ATOM 721 O O . ILE A 1 89 ? 8.581 -0.409 8.433 1.00 98.75 89 ILE A O 1
ATOM 725 N N . ALA A 1 90 ? 8.066 1.732 8.022 1.00 98.56 90 ALA A N 1
ATOM 726 C CA . ALA A 1 90 ? 8.007 1.571 6.573 1.00 98.56 90 ALA A CA 1
ATOM 727 C C . ALA A 1 90 ? 9.345 1.112 5.968 1.00 98.56 90 ALA A C 1
ATOM 729 O O . ALA A 1 90 ? 9.374 0.173 5.171 1.00 98.56 90 ALA A O 1
ATOM 730 N N . ILE A 1 91 ? 10.460 1.725 6.386 1.00 98.50 91 ILE A N 1
ATOM 731 C CA . ILE A 1 91 ? 11.801 1.366 5.898 1.00 98.50 91 ILE A CA 1
ATOM 732 C C . ILE A 1 91 ? 12.192 -0.042 6.371 1.00 98.50 91 ILE A C 1
ATOM 734 O O . ILE A 1 91 ? 12.658 -0.853 5.571 1.00 98.50 91 ILE A O 1
ATOM 738 N N . GLY A 1 92 ? 11.974 -0.365 7.650 1.00 98.19 92 GLY A N 1
ATOM 739 C CA . GLY A 1 92 ? 12.296 -1.693 8.177 1.00 98.19 92 GLY A CA 1
ATOM 740 C C . GLY A 1 92 ? 11.406 -2.800 7.606 1.00 98.19 92 GLY A C 1
ATOM 741 O O . GLY A 1 92 ? 11.896 -3.893 7.333 1.00 98.19 92 GLY A O 1
ATOM 742 N N . LEU A 1 93 ? 10.127 -2.514 7.341 1.00 98.06 93 LEU A N 1
ATOM 743 C CA . LEU A 1 93 ? 9.221 -3.435 6.651 1.00 98.06 93 LEU A CA 1
ATOM 744 C C . LEU A 1 93 ? 9.712 -3.727 5.228 1.00 98.06 93 LEU A C 1
ATOM 746 O O . LEU A 1 93 ? 9.740 -4.887 4.826 1.00 98.06 93 LEU A O 1
ATOM 750 N N . ALA A 1 94 ? 10.200 -2.715 4.501 1.00 97.81 94 ALA A N 1
ATOM 751 C CA . ALA A 1 94 ? 10.857 -2.929 3.212 1.00 97.81 94 ALA A CA 1
ATOM 752 C C . ALA A 1 94 ? 12.110 -3.825 3.332 1.00 97.81 94 ALA A C 1
ATOM 754 O O . ALA A 1 94 ? 12.392 -4.600 2.419 1.00 97.81 94 ALA A O 1
ATOM 755 N N . GLY A 1 95 ? 12.836 -3.779 4.456 1.00 97.75 95 GLY A N 1
ATOM 756 C CA . GLY A 1 95 ? 13.936 -4.704 4.768 1.00 97.75 95 GLY A CA 1
ATOM 757 C C . GLY A 1 95 ? 13.483 -6.149 4.952 1.00 97.75 95 GLY A C 1
ATOM 758 O O . GLY A 1 95 ? 14.056 -7.047 4.337 1.00 97.75 95 GLY A O 1
ATOM 759 N N . ILE A 1 96 ? 12.404 -6.370 5.707 1.00 97.06 96 ILE A N 1
ATOM 760 C CA . ILE A 1 96 ? 11.795 -7.701 5.881 1.00 97.06 96 ILE A CA 1
ATOM 761 C C . ILE A 1 96 ? 11.386 -8.283 4.524 1.00 97.06 96 ILE A C 1
ATOM 763 O O . ILE A 1 96 ? 11.712 -9.429 4.216 1.00 97.06 96 ILE A O 1
ATOM 767 N N . VAL A 1 97 ? 10.721 -7.485 3.684 1.00 96.00 97 VAL A N 1
ATOM 768 C CA . VAL A 1 97 ? 10.326 -7.934 2.342 1.00 96.00 97 VAL A CA 1
ATOM 769 C C . VAL A 1 97 ? 11.543 -8.184 1.457 1.00 96.00 97 VAL A C 1
ATOM 771 O O . VAL A 1 97 ? 11.567 -9.160 0.720 1.00 96.00 97 VAL A O 1
ATOM 774 N N . THR A 1 98 ? 12.604 -7.387 1.577 1.00 95.69 98 THR A N 1
ATOM 775 C CA . THR A 1 98 ? 13.849 -7.628 0.832 1.00 95.69 98 THR A CA 1
ATOM 776 C C . THR A 1 98 ? 14.468 -8.990 1.187 1.00 95.69 98 THR A C 1
ATOM 778 O O . THR A 1 98 ? 14.883 -9.717 0.288 1.00 95.69 98 THR A O 1
ATOM 781 N N . ILE A 1 99 ? 14.458 -9.392 2.465 1.00 96.56 99 ILE A N 1
ATOM 782 C CA . ILE A 1 99 ? 14.896 -10.737 2.887 1.00 96.56 99 ILE A CA 1
ATOM 783 C C . ILE A 1 99 ? 14.005 -11.818 2.274 1.00 96.56 99 ILE A C 1
ATOM 785 O O . ILE A 1 99 ? 14.520 -12.802 1.745 1.00 96.56 99 ILE A O 1
ATOM 789 N N . TYR A 1 100 ? 12.683 -11.628 2.314 1.00 95.12 100 TYR A N 1
ATOM 790 C CA . TYR A 1 100 ? 11.728 -12.543 1.687 1.00 95.12 100 TYR A CA 1
ATOM 791 C C . TYR A 1 100 ? 12.031 -12.734 0.191 1.00 95.12 100 TYR A C 1
ATOM 793 O O . TYR A 1 100 ? 12.138 -13.869 -0.273 1.00 95.12 100 TYR A O 1
ATOM 801 N N . MET A 1 101 ? 12.269 -11.640 -0.539 1.00 94.00 101 MET A N 1
ATOM 802 C CA . MET A 1 101 ? 12.588 -11.673 -1.969 1.00 94.00 101 MET A CA 1
ATOM 803 C C . MET A 1 101 ? 13.927 -12.359 -2.258 1.00 94.00 101 MET A C 1
ATOM 805 O O . MET A 1 101 ? 14.010 -13.158 -3.188 1.00 94.00 101 MET A O 1
ATOM 809 N N . PHE A 1 102 ? 14.973 -12.104 -1.466 1.00 94.50 102 PHE A N 1
ATOM 810 C CA . PHE A 1 102 ? 16.252 -12.804 -1.634 1.00 94.50 102 PHE A CA 1
ATOM 811 C C . PHE A 1 102 ? 16.152 -14.291 -1.301 1.00 94.50 102 PHE A C 1
ATOM 813 O O . PHE A 1 102 ? 16.756 -15.108 -1.994 1.00 94.50 102 PHE A O 1
ATOM 820 N N . GLY A 1 103 ? 15.373 -14.653 -0.279 1.00 94.94 103 GLY A N 1
ATOM 821 C CA . GLY A 1 103 ? 15.077 -16.045 0.044 1.00 94.94 103 GLY A CA 1
ATOM 822 C C . GLY A 1 103 ? 14.377 -16.749 -1.117 1.00 94.94 103 GLY A C 1
ATOM 823 O O . GLY A 1 103 ? 14.825 -17.810 -1.548 1.00 94.94 103 GLY A O 1
ATOM 824 N N . ALA A 1 104 ? 13.345 -16.121 -1.685 1.00 93.88 104 ALA A N 1
ATOM 825 C CA . ALA A 1 104 ? 12.663 -16.630 -2.870 1.00 93.88 104 ALA A CA 1
ATOM 826 C C . ALA A 1 104 ? 13.620 -16.782 -4.065 1.00 93.88 104 ALA A C 1
ATOM 828 O O . ALA A 1 104 ? 13.670 -17.845 -4.679 1.00 93.88 104 ALA A O 1
ATOM 829 N N . ALA A 1 105 ? 14.434 -15.762 -4.353 1.00 93.44 105 ALA A N 1
ATOM 830 C CA . ALA A 1 105 ? 15.409 -15.784 -5.446 1.00 93.44 105 ALA A CA 1
ATOM 831 C C . ALA A 1 105 ? 16.526 -16.824 -5.257 1.00 93.44 105 ALA A C 1
ATOM 833 O O . ALA A 1 105 ? 17.084 -17.329 -6.229 1.00 93.44 105 ALA A O 1
ATOM 834 N N . TYR A 1 106 ? 16.882 -17.150 -4.015 1.00 95.06 106 TYR A N 1
ATOM 835 C CA . TYR A 1 106 ? 17.822 -18.229 -3.733 1.00 95.06 106 TYR A CA 1
ATOM 836 C C . TYR A 1 106 ? 17.180 -19.602 -3.964 1.00 95.06 106 TYR A C 1
ATOM 838 O O . TYR A 1 106 ? 17.782 -20.460 -4.608 1.00 95.06 106 TYR A O 1
ATOM 846 N N . LEU A 1 107 ? 15.957 -19.798 -3.465 1.00 95.00 107 LEU A N 1
ATOM 847 C CA . LEU A 1 107 ? 15.223 -21.059 -3.582 1.00 95.00 107 LEU A CA 1
ATOM 848 C C . LEU A 1 107 ? 14.797 -21.370 -5.021 1.00 95.00 107 LEU A C 1
ATOM 850 O O . LEU A 1 107 ? 14.732 -22.541 -5.390 1.00 95.00 107 LEU A O 1
ATOM 854 N N . SER A 1 108 ? 14.562 -20.354 -5.854 1.00 94.88 108 SER A N 1
ATOM 855 C CA . SER A 1 108 ? 14.168 -20.542 -7.256 1.00 94.88 108 SER A CA 1
ATOM 856 C C . SER A 1 108 ? 15.237 -21.211 -8.117 1.00 94.88 108 SER A C 1
ATOM 858 O O . SER A 1 108 ? 14.917 -21.767 -9.162 1.00 94.88 108 SER A O 1
ATOM 860 N N . LYS A 1 109 ? 16.493 -21.256 -7.654 1.00 94.94 109 LYS A N 1
ATOM 861 C CA . LYS A 1 109 ? 17.556 -22.064 -8.275 1.00 94.94 109 LYS A CA 1
ATOM 862 C C . LYS A 1 109 ? 17.268 -23.567 -8.235 1.00 94.94 109 LYS A C 1
ATOM 864 O O . LYS A 1 109 ? 17.863 -24.312 -9.004 1.00 94.94 109 LYS A O 1
ATOM 869 N N . TYR A 1 110 ? 16.400 -24.000 -7.321 1.00 95.88 110 TYR A N 1
ATOM 870 C CA . TYR A 1 110 ? 16.061 -25.404 -7.093 1.00 95.88 110 TYR A CA 1
ATOM 871 C C . TYR A 1 110 ? 14.596 -25.729 -7.417 1.00 95.88 110 TYR A C 1
ATOM 873 O O . TYR A 1 110 ? 14.240 -26.901 -7.495 1.00 95.88 110 TYR A O 1
ATOM 881 N N . LEU A 1 111 ? 13.741 -24.713 -7.577 1.00 94.81 111 LEU A N 1
ATOM 882 C CA . LEU A 1 111 ? 12.296 -24.853 -7.760 1.00 94.81 111 LEU A CA 1
ATOM 883 C C . LEU A 1 111 ? 11.848 -24.044 -8.982 1.00 94.81 111 LEU A C 1
ATOM 885 O O . LEU A 1 111 ? 11.688 -22.827 -8.882 1.00 94.81 111 LEU A O 1
ATOM 889 N N . GLU A 1 112 ? 11.610 -24.715 -10.113 1.00 91.44 112 GLU A N 1
ATOM 890 C CA . GLU A 1 112 ? 11.212 -24.043 -11.364 1.00 91.44 112 GLU A CA 1
ATOM 891 C C . GLU A 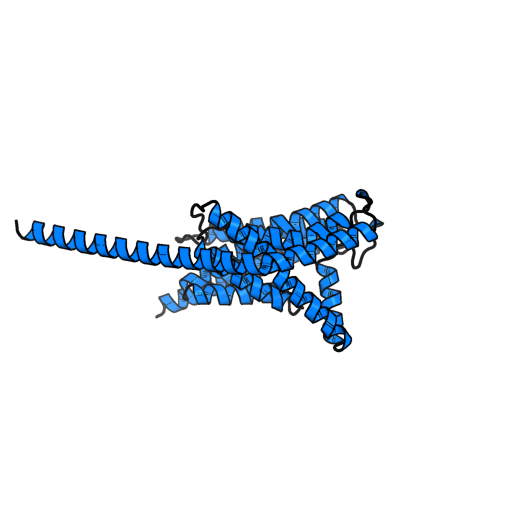1 112 ? 9.894 -23.276 -11.201 1.00 91.44 112 GLU A C 1
ATOM 893 O O . GLU A 1 112 ? 9.801 -22.125 -11.614 1.00 91.44 112 GLU A O 1
ATOM 898 N N . SER A 1 113 ? 8.919 -23.844 -10.481 1.00 89.50 113 SER A N 1
ATOM 899 C CA . SER A 1 113 ? 7.664 -23.144 -10.191 1.00 89.50 113 SER A CA 1
ATOM 900 C C . SER A 1 113 ? 7.907 -21.811 -9.484 1.00 89.50 113 SER A C 1
ATOM 902 O O . SER A 1 113 ? 7.275 -20.815 -9.805 1.00 89.50 113 SER A O 1
ATOM 904 N N . LEU A 1 114 ? 8.858 -21.733 -8.550 1.00 90.50 114 LEU A N 1
ATOM 905 C CA . LEU A 1 114 ? 9.169 -20.484 -7.853 1.00 90.50 114 LEU A CA 1
ATOM 906 C C . LEU A 1 114 ? 9.867 -19.462 -8.762 1.00 90.50 114 LEU A C 1
ATOM 908 O O . LEU A 1 114 ? 9.731 -18.259 -8.545 1.00 90.50 114 LEU A O 1
ATOM 912 N N . LYS A 1 115 ? 10.615 -19.927 -9.766 1.00 90.38 115 LYS A N 1
ATOM 913 C CA . LYS A 1 115 ? 11.249 -19.065 -10.765 1.00 90.38 115 LYS A CA 1
ATOM 914 C C . LYS A 1 115 ? 10.206 -18.378 -11.647 1.00 90.38 115 LYS A C 1
ATOM 916 O O . LYS A 1 115 ? 10.293 -17.164 -11.795 1.00 90.38 115 LYS A O 1
ATOM 921 N N . GLU A 1 116 ? 9.189 -19.105 -12.111 1.00 89.25 116 GLU A N 1
ATOM 922 C CA . GLU A 1 116 ? 8.063 -18.534 -12.871 1.00 89.25 116 GLU A CA 1
ATOM 923 C C . GLU A 1 116 ? 7.374 -17.405 -12.085 1.00 89.25 116 GLU A C 1
ATOM 925 O O . GLU A 1 116 ? 7.283 -16.279 -12.566 1.00 89.25 116 GLU A O 1
ATOM 930 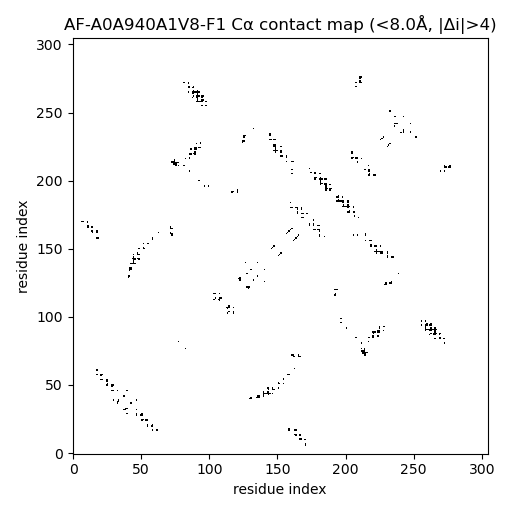N N . HIS A 1 117 ? 7.020 -17.648 -10.817 1.00 90.25 117 HIS A N 1
ATOM 931 C CA . HIS A 1 117 ? 6.391 -16.625 -9.967 1.00 90.25 117 HIS A CA 1
ATOM 932 C C . HIS A 1 117 ? 7.299 -15.411 -9.685 1.00 90.25 117 HIS A C 1
ATOM 934 O O . HIS A 1 117 ? 6.802 -14.314 -9.422 1.00 90.25 117 HIS A O 1
ATOM 940 N N . LEU A 1 118 ? 8.626 -15.584 -9.678 1.00 90.06 118 LEU A N 1
ATOM 941 C CA . LEU A 1 118 ? 9.572 -14.472 -9.533 1.00 90.06 118 LEU A CA 1
ATOM 942 C C . LEU A 1 118 ? 9.682 -13.637 -10.803 1.00 90.06 118 LEU A C 1
ATOM 944 O O . LEU A 1 118 ? 9.873 -12.426 -10.702 1.00 90.06 118 LEU A O 1
ATOM 948 N N . ASP A 1 119 ? 9.616 -14.269 -11.969 1.00 87.88 119 ASP A N 1
ATOM 949 C CA . ASP A 1 119 ? 9.658 -13.561 -13.241 1.00 87.88 119 ASP A CA 1
ATOM 950 C C . ASP A 1 119 ? 8.348 -12.791 -13.453 1.00 87.88 119 ASP A C 1
ATOM 952 O O . ASP A 1 119 ? 8.416 -11.584 -13.673 1.00 87.88 119 ASP A O 1
ATOM 956 N N . GLU A 1 120 ? 7.186 -13.397 -13.181 1.00 87.50 120 GLU A N 1
ATOM 957 C CA . GLU A 1 120 ? 5.897 -12.684 -13.117 1.00 87.50 120 GLU A CA 1
ATOM 958 C C . GLU A 1 120 ? 5.937 -11.504 -12.130 1.00 87.50 120 GLU A C 1
ATOM 960 O O . GLU A 1 120 ? 5.467 -10.408 -12.428 1.00 87.50 120 GLU A O 1
ATOM 965 N N . TYR A 1 121 ? 6.544 -11.681 -10.950 1.00 88.44 121 TYR A N 1
ATOM 966 C CA . TYR A 1 121 ? 6.712 -10.586 -9.991 1.00 88.44 121 TYR A CA 1
ATOM 967 C C . TYR A 1 121 ? 7.545 -9.432 -10.565 1.00 88.44 121 TYR A C 1
ATOM 969 O O . TYR A 1 121 ? 7.207 -8.267 -10.367 1.00 88.44 121 TYR A O 1
ATOM 977 N N . LYS A 1 122 ? 8.648 -9.720 -11.268 1.00 86.56 122 LYS A N 1
ATOM 978 C CA . LYS A 1 122 ? 9.467 -8.660 -11.880 1.00 86.56 122 LYS A CA 1
ATOM 979 C C . LYS A 1 122 ? 8.659 -7.879 -12.909 1.00 86.56 122 LYS A C 1
ATOM 981 O O . LYS A 1 122 ? 8.835 -6.666 -12.984 1.00 86.56 122 LYS A O 1
ATOM 986 N N . GLN A 1 123 ? 7.757 -8.546 -13.626 1.00 84.38 123 GLN A N 1
ATOM 987 C CA . GLN A 1 123 ? 6.884 -7.907 -14.606 1.00 84.38 123 GLN A CA 1
ATOM 988 C C . GLN A 1 123 ? 5.942 -6.874 -13.982 1.00 84.38 123 GLN A C 1
ATOM 990 O O . GLN A 1 123 ? 5.709 -5.814 -14.558 1.00 84.38 123 GLN A O 1
ATOM 995 N N . THR A 1 124 ? 5.462 -7.117 -12.759 1.00 83.50 124 THR A N 1
ATOM 996 C CA . THR A 1 124 ? 4.546 -6.185 -12.085 1.00 83.50 124 THR A CA 1
ATOM 997 C C . THR A 1 124 ? 5.244 -4.996 -11.426 1.00 83.50 124 THR A C 1
ATOM 999 O O . THR A 1 124 ? 4.622 -3.946 -11.264 1.00 83.50 124 THR A O 1
ATOM 1002 N N . VAL A 1 125 ? 6.511 -5.125 -11.008 1.00 85.12 125 VAL A N 1
ATOM 1003 C CA . VAL A 1 125 ? 7.209 -4.070 -10.242 1.00 85.12 125 VAL A CA 1
ATOM 1004 C C . VAL A 1 125 ? 8.260 -3.299 -11.038 1.00 85.12 125 VAL A C 1
ATOM 1006 O O . VAL A 1 125 ? 8.570 -2.156 -10.674 1.00 85.12 125 VAL A O 1
ATOM 1009 N N . ASP A 1 126 ? 8.808 -3.887 -12.101 1.00 85.62 126 ASP A N 1
ATOM 1010 C CA . ASP A 1 126 ? 9.757 -3.253 -13.014 1.00 85.62 126 ASP A CA 1
ATOM 1011 C C . ASP A 1 126 ? 9.048 -2.867 -14.311 1.00 85.62 126 ASP A C 1
ATOM 1013 O O . ASP A 1 126 ? 8.596 -3.721 -15.073 1.00 85.62 126 ASP A O 1
ATOM 1017 N N . ARG A 1 127 ? 8.980 -1.558 -14.579 1.00 83.81 127 ARG A N 1
ATOM 1018 C CA . ARG A 1 127 ? 8.281 -1.000 -15.741 1.00 83.81 127 ARG A CA 1
ATOM 1019 C C . ARG A 1 127 ? 8.857 -1.491 -17.071 1.00 83.81 127 ARG A C 1
ATOM 1021 O O . ARG A 1 127 ? 8.149 -1.440 -18.074 1.00 83.81 127 ARG A O 1
ATOM 1028 N N . TYR A 1 128 ? 10.126 -1.896 -17.077 1.00 85.06 128 TYR A N 1
ATOM 1029 C CA . TYR A 1 128 ? 10.903 -2.213 -18.278 1.00 85.06 128 TYR A CA 1
ATOM 1030 C C . TYR A 1 128 ? 11.230 -3.705 -18.413 1.00 85.06 128 TYR A C 1
ATOM 1032 O O . TYR A 1 128 ? 12.066 -4.073 -19.234 1.00 85.06 128 TYR A O 1
ATOM 1040 N N . SER A 1 129 ? 10.598 -4.543 -17.594 1.00 80.31 129 SER A N 1
ATOM 1041 C CA . SER A 1 129 ? 10.740 -6.004 -17.591 1.00 80.31 129 SER A CA 1
ATOM 1042 C C . SER A 1 129 ? 10.450 -6.636 -18.958 1.00 80.31 129 SER A C 1
ATOM 1044 O O . SER A 1 129 ? 11.282 -7.392 -19.455 1.00 80.31 129 SER A O 1
ATOM 1046 N N . ASP A 1 130 ? 9.326 -6.270 -19.580 1.00 77.44 130 ASP A N 1
ATOM 1047 C CA . ASP A 1 130 ? 8.850 -6.875 -20.836 1.00 77.44 130 ASP A CA 1
ATOM 1048 C C . ASP A 1 130 ? 8.924 -5.938 -22.050 1.00 77.44 130 ASP A C 1
ATOM 1050 O O . ASP A 1 130 ? 8.821 -6.379 -23.195 1.00 77.44 130 ASP A O 1
ATOM 1054 N N . VAL A 1 131 ? 9.123 -4.634 -21.823 1.00 79.44 131 VAL A N 1
ATOM 1055 C CA . VAL A 1 131 ? 9.109 -3.617 -22.882 1.00 79.44 131 VAL A CA 1
ATOM 1056 C C . VAL A 1 131 ? 10.414 -2.822 -22.879 1.00 79.44 131 VAL A C 1
ATOM 1058 O O . VAL A 1 131 ? 10.765 -2.223 -21.855 1.00 79.44 131 VAL A O 1
ATOM 1061 N N . PRO A 1 132 ? 11.124 -2.731 -24.025 1.00 84.12 132 PRO A N 1
ATOM 1062 C CA . PRO A 1 132 ? 12.296 -1.880 -24.143 1.00 84.12 132 PRO A CA 1
ATOM 1063 C C . PRO A 1 132 ? 11.959 -0.440 -23.774 1.00 84.12 132 PRO A C 1
ATOM 1065 O O . PRO A 1 132 ? 11.007 0.155 -24.278 1.00 84.12 132 PRO A O 1
ATOM 1068 N N . GLN A 1 133 ? 12.780 0.149 -22.916 1.00 82.19 133 GLN A N 1
ATOM 1069 C CA . GLN A 1 133 ? 12.526 1.471 -22.364 1.00 82.19 133 GLN A CA 1
ATOM 1070 C C . GLN A 1 133 ? 12.309 2.571 -23.418 1.00 82.19 133 GLN A C 1
ATOM 1072 O O . GLN A 1 133 ? 11.540 3.493 -23.172 1.00 82.19 133 GLN A O 1
ATOM 1077 N N . GLU A 1 134 ? 12.962 2.502 -24.583 1.00 80.38 134 GLU A N 1
ATOM 1078 C CA . GLU A 1 134 ? 12.776 3.461 -25.683 1.00 80.38 134 GLU A CA 1
ATOM 1079 C C . GLU A 1 134 ? 11.341 3.490 -26.216 1.00 80.38 134 GLU A C 1
ATOM 1081 O O . GLU A 1 134 ? 10.918 4.482 -26.808 1.00 80.38 134 GLU A O 1
ATOM 1086 N N . GLN A 1 135 ? 10.603 2.397 -26.039 1.00 87.19 135 GLN A N 1
ATOM 1087 C CA . GLN A 1 135 ? 9.239 2.270 -26.528 1.00 87.19 135 GLN A CA 1
ATOM 1088 C C . GLN A 1 135 ? 8.230 2.870 -25.544 1.00 87.19 135 GLN A C 1
ATOM 1090 O O . GLN A 1 135 ? 7.162 3.315 -25.974 1.00 87.19 135 GLN A O 1
ATOM 1095 N N . VAL A 1 136 ? 8.570 2.956 -24.254 1.00 91.31 136 VAL A N 1
ATOM 1096 C CA . VAL A 1 136 ? 7.709 3.536 -23.216 1.00 91.31 136 VAL A CA 1
ATOM 1097 C C . VAL A 1 136 ? 7.866 5.064 -23.195 1.00 91.31 136 VAL A C 1
ATOM 1099 O O . VAL A 1 136 ? 8.966 5.573 -22.961 1.00 91.31 136 VAL A O 1
ATOM 1102 N N . PRO A 1 137 ? 6.790 5.842 -23.419 1.00 93.50 137 PRO A N 1
ATOM 1103 C CA . PRO A 1 137 ? 6.869 7.296 -23.335 1.00 93.50 137 PRO A CA 1
ATOM 1104 C C . PRO A 1 137 ? 7.245 7.771 -21.926 1.00 93.50 137 PRO A C 1
ATOM 1106 O O . PRO A 1 137 ? 6.688 7.303 -20.937 1.00 93.50 137 PRO A O 1
ATOM 1109 N N . LEU A 1 138 ? 8.119 8.780 -21.825 1.00 93.62 138 LEU A N 1
ATOM 1110 C CA . LEU A 1 138 ? 8.555 9.327 -20.530 1.00 93.62 138 LEU A CA 1
ATOM 1111 C C . LEU A 1 138 ? 7.384 9.770 -19.642 1.00 93.62 138 LEU A C 1
ATOM 1113 O O . LEU A 1 138 ? 7.402 9.543 -18.435 1.00 93.62 138 LEU A O 1
ATOM 1117 N N . TRP A 1 139 ? 6.371 10.409 -20.232 1.00 95.25 139 TRP A N 1
ATOM 1118 C CA . TRP A 1 139 ? 5.196 10.859 -19.490 1.00 95.25 139 TRP A CA 1
ATOM 1119 C C . TRP A 1 139 ? 4.448 9.679 -18.853 1.00 95.25 139 TRP A C 1
ATOM 1121 O O . TRP A 1 139 ? 3.993 9.804 -17.720 1.00 95.25 139 TRP A O 1
ATOM 1131 N N . ASP A 1 140 ? 4.384 8.529 -19.531 1.00 95.62 140 ASP A N 1
ATOM 1132 C CA . ASP A 1 140 ? 3.731 7.323 -19.018 1.00 95.62 140 ASP A CA 1
ATOM 1133 C C . ASP A 1 140 ? 4.529 6.743 -17.850 1.00 95.62 140 ASP A C 1
ATOM 1135 O O . ASP A 1 140 ? 3.963 6.474 -16.793 1.00 95.62 140 ASP A O 1
ATOM 1139 N N . SER A 1 141 ? 5.860 6.667 -17.978 1.00 94.75 141 SER A N 1
ATOM 1140 C CA . SER A 1 141 ? 6.739 6.260 -16.875 1.00 94.75 141 SER A CA 1
ATOM 1141 C C . SER A 1 141 ? 6.590 7.168 -15.652 1.00 94.75 141 SER A C 1
ATOM 1143 O O . SER A 1 141 ? 6.506 6.671 -14.531 1.00 94.75 141 SER A O 1
ATOM 1145 N N . ILE A 1 142 ? 6.526 8.492 -15.837 1.00 96.19 142 ILE A N 1
ATOM 1146 C CA . ILE A 1 142 ? 6.333 9.445 -14.731 1.00 96.19 142 ILE A CA 1
ATOM 1147 C C . ILE A 1 142 ? 4.975 9.220 -14.062 1.00 96.19 142 ILE A C 1
ATOM 1149 O O . ILE A 1 142 ? 4.906 9.157 -12.834 1.00 96.19 142 ILE A O 1
ATOM 1153 N N . ILE A 1 143 ? 3.906 9.063 -14.847 1.00 97.38 143 ILE A N 1
ATOM 1154 C CA . ILE A 1 143 ? 2.571 8.772 -14.319 1.00 97.38 143 ILE A CA 1
ATOM 1155 C C . ILE A 1 143 ? 2.578 7.453 -13.544 1.00 97.38 143 ILE A C 1
ATOM 1157 O O . ILE A 1 143 ? 2.074 7.419 -12.422 1.00 97.38 143 ILE A O 1
ATOM 1161 N N . TYR A 1 144 ? 3.172 6.392 -14.094 1.00 95.75 144 TYR A N 1
ATOM 1162 C CA . TYR A 1 144 ? 3.293 5.095 -13.431 1.00 95.75 144 TYR A CA 1
ATOM 1163 C C . TYR A 1 144 ? 4.007 5.226 -12.082 1.00 95.75 144 TYR A C 1
ATOM 1165 O O . TYR A 1 144 ? 3.476 4.812 -11.050 1.00 95.75 144 TYR A O 1
ATOM 1173 N N . ILE A 1 145 ? 5.180 5.868 -12.078 1.00 96.50 145 ILE A N 1
ATOM 1174 C CA . ILE A 1 145 ? 5.996 6.108 -10.885 1.00 96.50 145 ILE A CA 1
ATOM 1175 C C . ILE A 1 145 ? 5.171 6.849 -9.832 1.00 96.50 145 ILE A C 1
ATOM 1177 O O . ILE A 1 145 ? 5.039 6.345 -8.719 1.00 96.50 145 ILE A O 1
ATOM 1181 N N . LEU A 1 146 ? 4.586 8.001 -10.178 1.00 98.06 146 LEU A N 1
ATOM 1182 C CA . LEU A 1 146 ? 3.812 8.827 -9.248 1.00 98.06 146 LEU A CA 1
ATOM 1183 C C . LEU A 1 146 ? 2.589 8.085 -8.712 1.00 98.06 146 LEU A C 1
ATOM 1185 O O . LEU A 1 146 ? 2.359 8.079 -7.504 1.00 98.06 146 LEU A O 1
ATOM 1189 N N . THR A 1 147 ? 1.827 7.428 -9.582 1.00 98.06 147 THR A N 1
ATOM 1190 C CA . THR A 1 147 ? 0.604 6.708 -9.205 1.00 98.06 147 THR A CA 1
ATOM 1191 C C . THR A 1 147 ? 0.921 5.577 -8.227 1.00 98.06 147 THR A C 1
ATOM 1193 O O . THR A 1 147 ? 0.261 5.469 -7.192 1.00 98.06 147 THR A O 1
ATOM 1196 N N . THR A 1 148 ? 1.984 4.809 -8.488 1.00 96.88 148 THR A N 1
ATOM 1197 C CA . THR A 1 148 ? 2.376 3.623 -7.708 1.00 96.88 148 THR A CA 1
ATOM 1198 C C . THR A 1 148 ? 2.679 3.927 -6.241 1.00 96.88 148 THR A C 1
ATOM 1200 O O . THR A 1 148 ? 2.296 3.145 -5.375 1.00 96.88 148 THR A O 1
ATOM 1203 N N . PHE A 1 149 ? 3.327 5.053 -5.912 1.00 97.38 149 PHE A N 1
ATOM 1204 C CA . PHE A 1 149 ? 3.611 5.396 -4.508 1.00 97.38 149 PHE A CA 1
ATOM 1205 C C . PHE A 1 149 ? 2.638 6.413 -3.896 1.00 97.38 149 PHE A C 1
ATOM 1207 O O . PHE A 1 149 ? 2.733 6.691 -2.701 1.00 97.38 149 PHE A O 1
ATOM 1214 N N . THR A 1 150 ? 1.690 6.962 -4.661 1.00 97.81 150 THR A N 1
ATOM 1215 C CA . THR A 1 150 ? 0.711 7.934 -4.140 1.00 97.81 150 THR A CA 1
ATOM 1216 C C . THR A 1 150 ? -0.719 7.411 -4.212 1.00 97.81 150 THR A C 1
ATOM 1218 O O . THR A 1 150 ? -1.301 7.054 -3.187 1.00 97.81 150 THR A O 1
ATOM 1221 N N . LEU A 1 151 ? -1.291 7.357 -5.413 1.00 97.75 151 LEU A N 1
ATOM 1222 C CA . LEU A 1 151 ? -2.699 7.061 -5.624 1.00 97.75 151 LEU A CA 1
ATOM 1223 C C . LEU A 1 151 ? -3.033 5.596 -5.325 1.00 97.75 151 LEU A C 1
ATOM 1225 O O . LEU A 1 151 ? -4.074 5.350 -4.721 1.00 97.75 151 LEU A O 1
ATOM 1229 N N . VAL A 1 152 ? -2.150 4.651 -5.671 1.00 97.12 152 VAL A N 1
ATOM 1230 C CA . VAL A 1 152 ? -2.329 3.224 -5.349 1.00 97.12 152 VAL A CA 1
ATOM 1231 C C . VAL A 1 152 ? -2.458 3.014 -3.833 1.00 97.12 152 VAL A C 1
ATOM 1233 O O . VAL A 1 152 ? -3.536 2.598 -3.399 1.00 97.12 152 VAL A O 1
ATOM 1236 N N . PRO A 1 153 ? -1.472 3.418 -2.998 1.00 97.94 153 PRO A N 1
ATOM 1237 C CA . PRO A 1 153 ? -1.601 3.401 -1.545 1.00 97.94 153 PRO A CA 1
ATOM 1238 C C . PRO A 1 153 ? -2.880 4.056 -1.039 1.00 97.94 153 PRO A C 1
ATOM 1240 O O . PRO A 1 153 ? -3.580 3.491 -0.206 1.00 97.94 153 PRO A O 1
ATOM 1243 N N . LEU A 1 154 ? -3.225 5.239 -1.550 1.00 97.81 154 LEU A N 1
ATOM 1244 C CA . LEU A 1 154 ? -4.410 5.956 -1.091 1.00 97.81 154 LEU A CA 1
ATOM 1245 C C . LEU A 1 154 ? -5.701 5.160 -1.340 1.00 97.81 154 LEU A C 1
ATOM 1247 O O . LEU A 1 154 ? -6.547 5.075 -0.448 1.00 97.81 154 LEU A O 1
ATOM 1251 N N . CYS A 1 155 ? -5.854 4.582 -2.534 1.00 97.19 155 CYS A N 1
ATOM 1252 C CA . CYS A 1 155 ? -7.023 3.786 -2.907 1.00 97.19 155 CYS A CA 1
ATOM 1253 C C . CYS A 1 155 ? -7.101 2.484 -2.119 1.00 97.19 155 CYS A C 1
ATOM 1255 O O . CYS A 1 155 ? -8.155 2.160 -1.570 1.00 97.19 155 CYS A O 1
ATOM 1257 N N . GLU A 1 156 ? -5.990 1.756 -2.043 1.00 97.62 156 GLU A N 1
ATOM 1258 C CA . GLU A 1 156 ? -5.941 0.485 -1.335 1.00 97.62 156 GLU A CA 1
ATOM 1259 C C . GLU A 1 156 ? -6.187 0.696 0.161 1.00 97.62 156 GLU A C 1
ATOM 1261 O O . GLU A 1 156 ? -7.066 0.059 0.735 1.00 97.62 156 GLU A O 1
ATOM 1266 N N . GLU A 1 157 ? -5.538 1.665 0.807 1.00 97.56 157 GLU A N 1
ATOM 1267 C CA . GLU A 1 157 ? -5.815 1.956 2.216 1.00 97.56 157 GLU A CA 1
ATOM 1268 C C . GLU A 1 157 ? -7.270 2.384 2.449 1.00 97.56 157 GLU A C 1
ATOM 1270 O O . GLU A 1 157 ? -7.881 2.001 3.453 1.00 97.56 157 GLU A O 1
ATOM 1275 N N . PHE A 1 158 ? -7.868 3.140 1.525 1.00 95.62 158 PHE A N 1
ATOM 1276 C CA . PHE A 1 158 ? -9.276 3.518 1.623 1.00 95.62 158 PHE A CA 1
ATOM 1277 C C . PHE A 1 158 ? -10.203 2.297 1.547 1.00 95.62 158 PHE A C 1
ATOM 1279 O O . PHE A 1 158 ? -11.101 2.147 2.384 1.00 95.62 158 PHE A O 1
ATOM 1286 N N . LEU A 1 159 ? -9.952 1.385 0.606 1.00 95.94 159 LEU A N 1
ATOM 1287 C CA . LEU A 1 159 ? -10.680 0.125 0.475 1.00 95.94 159 LEU A CA 1
ATOM 1288 C C . LEU A 1 159 ? -10.491 -0.763 1.709 1.00 95.94 159 LEU A C 1
ATOM 1290 O O . LEU A 1 159 ? -11.461 -1.206 2.325 1.00 95.94 159 LEU A O 1
ATOM 1294 N N . PHE A 1 160 ? -9.247 -1.004 2.107 1.00 96.56 160 PHE A N 1
ATOM 1295 C CA . PHE A 1 160 ? -8.919 -1.998 3.116 1.00 96.56 160 PHE A CA 1
ATOM 1296 C C . PHE A 1 160 ? -9.132 -1.500 4.541 1.00 96.56 160 PHE A C 1
ATOM 1298 O O . PHE A 1 160 ? -9.772 -2.194 5.330 1.00 96.56 160 PHE A O 1
ATOM 1305 N N . ARG A 1 161 ? -8.636 -0.310 4.901 1.00 94.69 161 ARG A N 1
ATOM 1306 C CA . ARG A 1 161 ? -8.726 0.217 6.280 1.00 94.69 161 ARG A CA 1
ATOM 1307 C C . ARG A 1 161 ? -10.027 0.972 6.483 1.00 94.69 161 ARG A C 1
ATOM 1309 O O . ARG A 1 161 ? -10.630 0.859 7.547 1.00 94.69 161 ARG A O 1
ATOM 1316 N N . GLY A 1 162 ? -10.474 1.693 5.456 1.00 91.38 162 GLY A N 1
ATOM 1317 C CA . GLY A 1 162 ? -11.744 2.403 5.489 1.00 91.38 162 GLY A CA 1
ATOM 1318 C C . GLY A 1 162 ? -12.938 1.463 5.381 1.00 91.38 162 GLY A C 1
ATOM 1319 O O . GLY A 1 162 ? -13.761 1.413 6.290 1.00 91.38 162 GLY A O 1
ATOM 1320 N N . ILE A 1 163 ? -13.054 0.709 4.289 1.00 92.62 163 ILE A N 1
ATOM 1321 C CA . ILE A 1 163 ? -14.279 -0.052 4.012 1.00 92.62 163 ILE A CA 1
ATOM 1322 C C . ILE A 1 163 ? -14.224 -1.452 4.631 1.00 92.62 163 ILE A C 1
ATOM 1324 O O . ILE A 1 163 ? -15.019 -1.748 5.520 1.00 92.62 163 ILE A O 1
ATOM 1328 N N . ILE A 1 164 ? -13.298 -2.312 4.204 1.00 94.50 164 ILE A N 1
ATOM 1329 C CA . ILE A 1 164 ? -13.280 -3.737 4.578 1.00 94.50 164 ILE A CA 1
ATOM 1330 C C . ILE A 1 164 ? -13.087 -3.899 6.086 1.00 94.50 164 ILE A C 1
ATOM 1332 O O . ILE A 1 164 ? -13.942 -4.473 6.762 1.00 94.50 164 ILE A O 1
ATOM 1336 N N . MET A 1 165 ? -12.013 -3.337 6.646 1.00 94.25 165 MET A N 1
ATOM 1337 C CA . MET A 1 165 ? -11.762 -3.391 8.085 1.00 94.25 165 ME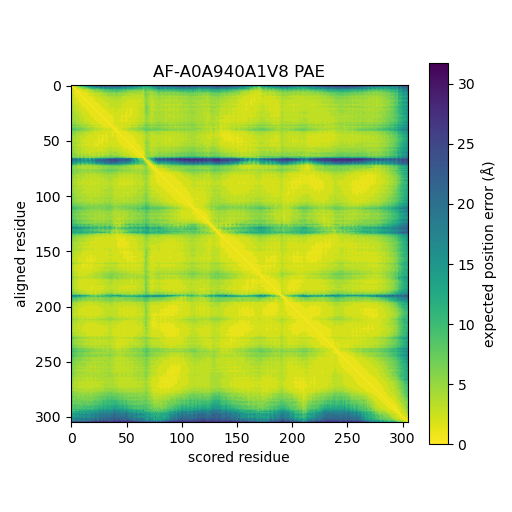T A CA 1
ATOM 1338 C C . MET A 1 165 ? -12.887 -2.714 8.873 1.00 94.25 165 MET A C 1
ATOM 1340 O O . MET A 1 165 ? -13.311 -3.241 9.901 1.00 94.25 165 MET A O 1
ATOM 1344 N N . GLY A 1 166 ? -13.403 -1.582 8.384 1.00 91.31 166 GLY A N 1
ATOM 1345 C CA . GLY A 1 166 ? -14.534 -0.878 8.985 1.00 91.31 166 GLY A CA 1
ATOM 1346 C C . GLY A 1 166 ? -15.793 -1.745 9.088 1.00 91.31 166 GLY A C 1
ATOM 1347 O O . GLY A 1 166 ? -16.463 -1.728 10.119 1.00 91.31 166 GLY A O 1
ATOM 1348 N N . GLN A 1 167 ? -16.092 -2.555 8.066 1.00 91.75 167 GLN A N 1
ATOM 1349 C CA . GLN A 1 167 ? -17.192 -3.521 8.115 1.00 91.75 167 GLN A CA 1
ATOM 1350 C C . GLN A 1 167 ? -16.892 -4.691 9.054 1.00 91.75 167 GLN A C 1
ATOM 1352 O O . GLN A 1 167 ? -17.758 -5.072 9.838 1.00 91.75 167 GLN A O 1
ATOM 1357 N N . MET A 1 168 ? -15.676 -5.241 9.026 1.00 94.00 168 MET A N 1
ATOM 1358 C CA . MET A 1 168 ? -15.317 -6.379 9.877 1.00 94.00 168 MET A CA 1
ATOM 1359 C C . MET A 1 168 ? -15.379 -6.016 11.367 1.00 94.00 168 MET A C 1
ATOM 1361 O O . MET A 1 168 ? -15.946 -6.765 12.159 1.00 94.00 168 MET A O 1
ATOM 1365 N N . ARG A 1 169 ? -14.917 -4.821 11.761 1.00 92.19 169 ARG A N 1
ATOM 1366 C CA . ARG A 1 169 ? -14.958 -4.347 13.162 1.00 92.19 169 ARG A CA 1
ATOM 1367 C C . ARG A 1 169 ? -16.372 -4.277 13.764 1.00 92.19 169 ARG A C 1
ATOM 1369 O O . ARG A 1 169 ? -16.499 -4.259 14.983 1.00 92.19 169 ARG A O 1
ATOM 1376 N N . LYS A 1 170 ? -17.434 -4.255 12.948 1.00 89.06 170 LYS A N 1
ATOM 1377 C CA . LYS A 1 170 ? -18.832 -4.279 13.423 1.00 89.06 170 LYS A CA 1
ATOM 1378 C C . LYS A 1 170 ? -19.299 -5.647 13.903 1.00 89.06 170 LYS A C 1
ATOM 1380 O O . LYS A 1 170 ? -20.321 -5.742 14.587 1.00 89.06 170 LYS A O 1
ATOM 1385 N N . ILE A 1 171 ? -18.622 -6.699 13.455 1.00 92.88 171 ILE A N 1
ATOM 1386 C CA . ILE A 1 171 ? -19.087 -8.082 13.583 1.00 92.88 171 ILE A CA 1
ATOM 1387 C C . ILE A 1 171 ? -18.058 -8.993 14.255 1.00 92.88 171 ILE A C 1
ATOM 1389 O O . ILE A 1 171 ? -18.407 -10.104 14.640 1.00 92.88 171 ILE A O 1
ATOM 1393 N N . MET A 1 172 ? -16.816 -8.531 14.430 1.00 94.00 172 MET A N 1
ATOM 1394 C CA . MET A 1 172 ? -15.756 -9.259 15.127 1.00 94.00 172 MET A CA 1
ATOM 1395 C C . MET A 1 172 ? -14.828 -8.310 15.906 1.00 94.00 172 MET A C 1
ATOM 1397 O O . MET A 1 172 ? -14.789 -7.111 15.612 1.00 94.00 172 MET A O 1
ATOM 1401 N N . PRO A 1 173 ? -14.044 -8.819 16.878 1.00 94.06 173 PRO A N 1
ATOM 1402 C CA . PRO A 1 173 ? -13.059 -8.011 17.591 1.00 94.06 173 PRO A CA 1
ATOM 1403 C C . PRO A 1 173 ? -12.036 -7.383 16.638 1.00 94.06 173 PRO A C 1
ATOM 1405 O O . PRO A 1 173 ? -11.638 -7.994 15.646 1.00 94.06 173 PRO A O 1
ATOM 1408 N N . VAL A 1 174 ? -11.554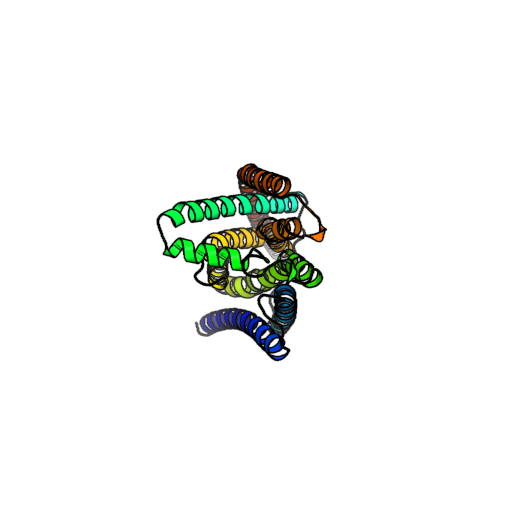 -6.181 16.966 1.00 91.00 174 VAL A N 1
ATOM 1409 C CA . VAL A 1 174 ? -10.673 -5.398 16.077 1.00 91.00 174 VAL A CA 1
ATOM 1410 C C . VAL A 1 174 ? -9.423 -6.173 15.641 1.00 91.00 174 VAL A C 1
ATOM 1412 O O . VAL A 1 174 ? -9.035 -6.069 14.481 1.00 91.00 174 VAL A O 1
ATOM 1415 N N . GLY A 1 175 ? -8.825 -6.985 16.520 1.00 92.69 175 GLY A N 1
ATOM 1416 C CA . GLY A 1 175 ? -7.667 -7.816 16.166 1.00 92.69 175 GLY A CA 1
ATOM 1417 C C . GLY A 1 175 ? -7.970 -8.839 15.062 1.00 92.69 175 GLY A C 1
ATOM 1418 O O . GLY A 1 175 ? -7.187 -8.982 14.128 1.00 92.69 175 GLY A O 1
ATOM 1419 N N . PHE A 1 176 ? -9.142 -9.480 15.103 1.00 95.50 176 PHE A N 1
ATOM 1420 C CA . PHE A 1 176 ? -9.588 -10.372 14.027 1.00 95.50 176 PHE A CA 1
ATOM 1421 C C . PHE A 1 176 ? -9.922 -9.598 12.751 1.00 95.50 176 PHE A C 1
ATOM 1423 O O . PHE A 1 176 ? -9.600 -10.058 11.660 1.00 95.50 176 PHE A O 1
ATOM 1430 N N . ALA A 1 177 ? -10.486 -8.392 12.871 1.00 95.56 177 ALA A N 1
ATOM 1431 C CA . ALA A 1 177 ? -10.741 -7.535 11.716 1.00 95.56 177 ALA A CA 1
ATOM 1432 C C . ALA A 1 177 ? -9.446 -7.129 10.986 1.00 95.56 177 ALA A C 1
ATOM 1434 O O . ALA A 1 177 ? -9.456 -7.058 9.759 1.00 95.56 177 ALA A O 1
ATOM 1435 N N . VAL A 1 178 ? -8.337 -6.901 11.713 1.00 97.31 178 VAL A N 1
ATOM 1436 C CA . VAL A 1 178 ? -6.997 -6.715 11.114 1.00 97.31 178 VAL A CA 1
ATOM 1437 C C . VAL A 1 178 ? -6.603 -7.951 10.311 1.00 97.31 178 VAL A C 1
ATOM 1439 O O . VAL A 1 178 ? -6.217 -7.826 9.153 1.00 97.31 178 VAL A O 1
ATOM 1442 N N . LEU A 1 179 ? -6.707 -9.138 10.913 1.00 97.62 179 LEU A N 1
ATOM 1443 C CA . LEU A 1 179 ? -6.271 -10.380 10.280 1.00 97.62 179 LEU A CA 1
ATOM 1444 C C . LEU A 1 179 ? -7.076 -10.687 9.011 1.00 97.62 179 LEU A C 1
ATOM 1446 O O . LEU A 1 179 ? -6.488 -10.939 7.964 1.00 97.62 179 LEU A O 1
ATOM 1450 N N . VAL A 1 180 ? -8.408 -10.610 9.081 1.00 96.56 180 VAL A N 1
ATOM 1451 C CA . VAL A 1 180 ? -9.285 -10.846 7.923 1.00 96.56 180 VAL A CA 1
ATOM 1452 C C . VAL A 1 180 ? -8.990 -9.841 6.812 1.00 96.56 180 VAL A C 1
ATOM 1454 O O . VAL A 1 180 ? -8.821 -10.237 5.663 1.00 96.56 180 VAL A O 1
ATOM 1457 N N . GLN A 1 181 ? -8.860 -8.552 7.142 1.00 96.31 181 GLN A N 1
ATOM 1458 C CA . GLN A 1 181 ? -8.492 -7.532 6.160 1.00 96.31 181 GLN A CA 1
ATOM 1459 C C . GLN A 1 181 ? -7.143 -7.836 5.499 1.00 96.31 181 GLN A C 1
ATOM 1461 O O . GLN A 1 181 ? -7.029 -7.688 4.285 1.00 96.31 181 GLN A O 1
ATOM 1466 N N . ALA A 1 182 ? -6.135 -8.242 6.272 1.00 97.50 182 ALA A N 1
ATOM 1467 C CA . ALA A 1 182 ? -4.801 -8.525 5.756 1.00 97.50 182 ALA A CA 1
ATOM 1468 C C . ALA A 1 182 ? -4.768 -9.766 4.851 1.00 97.50 182 ALA A C 1
ATOM 1470 O O . ALA A 1 182 ? -4.065 -9.763 3.845 1.00 97.50 182 ALA A O 1
ATOM 1471 N N . ILE A 1 183 ? -5.564 -10.794 5.164 1.00 96.56 183 ILE A N 1
ATOM 1472 C CA . ILE A 1 183 ? -5.740 -11.967 4.297 1.00 96.56 183 ILE A CA 1
ATOM 1473 C C . ILE A 1 183 ? -6.364 -11.546 2.968 1.00 96.56 183 ILE A C 1
ATOM 1475 O O . ILE A 1 183 ? -5.826 -11.868 1.914 1.00 96.56 183 ILE A O 1
ATOM 1479 N N . VAL A 1 184 ? -7.456 -10.778 3.005 1.00 96.19 184 VAL A N 1
ATOM 1480 C CA . VAL A 1 184 ? -8.109 -10.282 1.783 1.00 96.19 184 VAL A CA 1
ATOM 1481 C C . VAL A 1 184 ? -7.165 -9.376 0.981 1.00 96.19 184 VAL A C 1
ATOM 1483 O O . VAL A 1 184 ? -7.142 -9.459 -0.241 1.00 96.19 184 VAL A O 1
ATOM 1486 N N . PHE A 1 185 ? -6.345 -8.560 1.650 1.00 96.31 185 PHE A N 1
ATOM 1487 C CA . PHE A 1 185 ? -5.315 -7.736 1.010 1.00 96.31 185 PHE A CA 1
ATOM 1488 C C . PHE A 1 185 ? -4.260 -8.575 0.289 1.00 96.31 185 PHE A C 1
ATOM 1490 O O . PHE A 1 185 ? -3.961 -8.308 -0.871 1.00 96.31 185 PHE A O 1
ATOM 1497 N N . GLY A 1 186 ? -3.742 -9.621 0.939 1.00 94.50 186 GLY A N 1
ATOM 1498 C CA . GLY A 1 186 ? -2.820 -10.562 0.306 1.00 94.50 186 GLY A CA 1
ATOM 1499 C C . GLY A 1 186 ? -3.449 -11.238 -0.911 1.00 94.50 186 GLY A C 1
ATOM 1500 O O . GLY A 1 186 ? -2.880 -11.189 -1.994 1.00 94.50 186 GLY A O 1
ATOM 1501 N N . LEU A 1 187 ? -4.661 -11.781 -0.763 1.00 93.31 187 LEU A N 1
ATOM 1502 C CA . LEU A 1 187 ? -5.380 -12.460 -1.847 1.00 93.31 187 LEU A CA 1
ATOM 1503 C C . LEU A 1 187 ? -5.712 -11.541 -3.034 1.00 93.31 187 LEU A C 1
ATOM 1505 O O . LEU A 1 187 ? -5.790 -12.025 -4.160 1.00 93.31 187 LEU A O 1
ATOM 1509 N N . MET A 1 188 ? -5.882 -10.232 -2.810 1.00 91.94 188 MET A N 1
ATOM 1510 C CA . MET A 1 188 ? -6.143 -9.269 -3.889 1.00 91.94 188 MET A CA 1
ATOM 1511 C C . MET A 1 188 ? -4.995 -9.209 -4.911 1.00 91.94 188 MET A C 1
ATOM 1513 O O . MET A 1 188 ? -5.233 -8.936 -6.086 1.00 91.94 188 MET A O 1
ATOM 1517 N N . HIS A 1 189 ? -3.768 -9.518 -4.486 1.00 86.88 189 HIS A N 1
ATOM 1518 C CA . HIS A 1 189 ? -2.581 -9.535 -5.344 1.00 86.88 189 HIS A CA 1
ATOM 1519 C C . HIS A 1 189 ? -2.446 -10.837 -6.172 1.00 86.88 189 HIS A C 1
ATOM 1521 O O . HIS A 1 189 ? -1.407 -11.076 -6.791 1.00 86.88 189 HIS A O 1
ATOM 1527 N N . GLY A 1 190 ? -3.487 -11.685 -6.185 1.00 82.44 190 GLY A N 1
ATOM 1528 C CA . GLY A 1 190 ? -3.501 -12.982 -6.872 1.00 82.44 190 GLY A CA 1
ATOM 1529 C C . GLY A 1 190 ? -2.665 -14.042 -6.152 1.00 82.44 190 GLY A C 1
ATOM 1530 O O . GLY A 1 190 ? -2.026 -13.739 -5.156 1.00 82.44 190 GLY A O 1
ATOM 1531 N N . LEU A 1 191 ? -2.643 -15.287 -6.647 1.00 71.25 191 LEU A N 1
ATOM 1532 C CA . LEU A 1 191 ? -1.868 -16.408 -6.074 1.00 71.25 191 LEU A CA 1
ATOM 1533 C C . LEU A 1 191 ? -0.363 -16.339 -6.409 1.00 71.25 191 LEU A C 1
ATOM 1535 O O . LEU A 1 191 ? 0.236 -17.340 -6.780 1.00 71.25 191 LEU A O 1
ATOM 1539 N N . THR A 1 192 ? 0.245 -15.157 -6.288 1.00 78.81 192 THR A N 1
ATOM 1540 C CA . THR A 1 192 ? 1.649 -14.911 -6.657 1.00 78.81 192 THR A CA 1
ATOM 1541 C C . THR A 1 192 ? 2.559 -14.782 -5.432 1.00 78.81 192 THR A C 1
ATOM 1543 O O . THR A 1 192 ? 2.114 -14.806 -4.279 1.00 78.81 192 THR A O 1
ATOM 1546 N N . LEU A 1 193 ? 3.856 -14.560 -5.680 1.00 84.94 193 LEU A N 1
ATOM 1547 C CA . LEU A 1 193 ? 4.852 -14.239 -4.653 1.00 84.94 193 LEU A CA 1
ATOM 1548 C C . LEU A 1 193 ? 4.464 -13.019 -3.785 1.00 84.94 193 LEU A C 1
ATOM 1550 O O . LEU A 1 193 ? 4.940 -12.870 -2.660 1.00 84.94 193 LEU A O 1
ATOM 1554 N N . HIS A 1 194 ? 3.560 -12.164 -4.280 1.00 83.69 194 HIS A N 1
ATOM 1555 C CA . HIS A 1 194 ? 3.058 -10.998 -3.561 1.00 83.69 194 HIS A CA 1
ATOM 1556 C C . HIS A 1 194 ? 2.293 -11.364 -2.286 1.00 83.69 194 HIS A C 1
ATOM 1558 O O . HIS A 1 194 ? 2.423 -10.645 -1.296 1.00 83.69 194 HIS A O 1
ATOM 1564 N N . ILE A 1 195 ? 1.540 -12.477 -2.259 1.00 88.25 195 ILE A N 1
ATOM 1565 C CA . ILE A 1 195 ? 0.677 -12.828 -1.111 1.00 88.25 195 ILE A CA 1
ATOM 1566 C C . ILE A 1 195 ? 1.474 -12.853 0.189 1.00 88.25 195 ILE A C 1
ATOM 1568 O O . ILE A 1 195 ? 1.022 -12.312 1.203 1.00 88.25 195 ILE A O 1
ATOM 1572 N N . GLY A 1 196 ? 2.643 -13.502 0.162 1.00 88.88 196 GLY A N 1
ATOM 1573 C CA . GLY A 1 196 ? 3.422 -13.791 1.361 1.00 88.88 196 GLY A CA 1
ATOM 1574 C C . GLY A 1 196 ? 3.786 -12.517 2.114 1.00 88.88 196 GLY A C 1
ATOM 1575 O O . GLY A 1 196 ? 3.480 -12.380 3.300 1.00 88.88 196 GLY A O 1
ATOM 1576 N N . TYR A 1 197 ? 4.380 -11.551 1.414 1.00 93.31 197 TYR A N 1
ATOM 1577 C CA . TYR A 1 197 ? 4.752 -10.289 2.041 1.00 93.31 197 TYR A CA 1
ATOM 1578 C C . TYR A 1 197 ? 3.573 -9.315 2.164 1.00 93.31 197 TYR A C 1
ATOM 1580 O O . TYR A 1 197 ? 3.522 -8.564 3.139 1.00 93.31 197 TYR A O 1
ATOM 1588 N N . ALA A 1 198 ? 2.604 -9.335 1.240 1.00 94.88 198 ALA A N 1
ATOM 1589 C CA . ALA A 1 198 ? 1.428 -8.470 1.305 1.00 94.88 198 ALA A CA 1
ATOM 1590 C C . ALA A 1 198 ? 0.601 -8.760 2.561 1.00 94.88 198 ALA A C 1
ATOM 1592 O O . ALA A 1 198 ? 0.151 -7.824 3.215 1.00 94.88 198 ALA A O 1
ATOM 1593 N N . LEU A 1 199 ? 0.474 -10.027 2.972 1.00 95.81 199 LEU A N 1
ATOM 1594 C CA . LEU A 1 199 ? -0.161 -10.397 4.238 1.00 95.81 199 LEU A CA 1
ATOM 1595 C C . LEU A 1 199 ? 0.549 -9.751 5.441 1.00 95.81 199 LEU A C 1
ATOM 1597 O O . LEU A 1 199 ? -0.106 -9.153 6.297 1.00 95.81 199 LEU A O 1
ATOM 1601 N N . ILE A 1 200 ? 1.884 -9.824 5.491 1.00 96.56 200 ILE A N 1
ATOM 1602 C CA . ILE A 1 200 ? 2.695 -9.239 6.573 1.00 96.56 200 ILE A CA 1
ATOM 1603 C C . ILE A 1 200 ? 2.514 -7.717 6.608 1.00 96.56 200 ILE A C 1
ATOM 1605 O O . ILE A 1 200 ? 2.186 -7.153 7.656 1.00 96.56 200 ILE A O 1
ATOM 1609 N N . CYS A 1 201 ? 2.658 -7.052 5.459 1.00 97.69 201 CYS A N 1
ATOM 1610 C CA . CYS A 1 201 ? 2.424 -5.615 5.329 1.00 97.69 201 CYS A CA 1
ATOM 1611 C C . CYS A 1 201 ? 0.986 -5.246 5.723 1.00 97.69 201 CYS A C 1
ATOM 1613 O O . CYS A 1 201 ? 0.759 -4.270 6.442 1.00 97.69 201 CYS A O 1
ATOM 1615 N N . GLY A 1 202 ? 0.018 -6.066 5.312 1.00 98.00 202 GLY A N 1
ATOM 1616 C CA . GLY A 1 202 ? -1.399 -5.957 5.628 1.00 98.00 202 GLY A CA 1
ATOM 1617 C C . GLY A 1 202 ? -1.655 -5.904 7.133 1.00 98.00 202 GLY A C 1
ATOM 1618 O O . GLY A 1 202 ? -2.314 -4.978 7.618 1.00 98.00 202 GLY A O 1
ATOM 1619 N N . ILE A 1 203 ? -1.069 -6.850 7.871 1.00 98.38 203 ILE A N 1
ATOM 1620 C CA . ILE A 1 203 ? -1.155 -6.930 9.332 1.00 98.38 203 ILE A CA 1
ATOM 1621 C C . ILE A 1 203 ? -0.511 -5.697 9.972 1.00 98.38 203 ILE A C 1
ATOM 1623 O O . ILE A 1 203 ? -1.154 -5.030 10.782 1.00 98.38 203 ILE A O 1
ATOM 1627 N N . VAL A 1 204 ? 0.727 -5.355 9.597 1.00 98.50 204 VAL A N 1
ATOM 1628 C CA . VAL A 1 204 ? 1.465 -4.224 10.191 1.00 98.50 204 VAL A CA 1
ATOM 1629 C C . VAL A 1 204 ? 0.710 -2.911 9.998 1.00 98.50 204 VAL A C 1
ATOM 1631 O O . VAL A 1 204 ? 0.486 -2.182 10.964 1.00 98.50 204 VAL A O 1
ATOM 1634 N N . MET A 1 205 ? 0.256 -2.621 8.779 1.00 98.50 205 MET A N 1
ATOM 1635 C CA . MET A 1 205 ? -0.490 -1.398 8.479 1.00 98.50 205 MET A CA 1
ATOM 1636 C C . MET A 1 205 ? -1.874 -1.386 9.145 1.00 98.50 205 MET A C 1
ATOM 1638 O O . MET A 1 205 ? -2.305 -0.346 9.642 1.00 98.50 205 MET A O 1
ATOM 1642 N N . GLY A 1 206 ? -2.554 -2.536 9.241 1.00 98.00 206 GLY A N 1
ATOM 1643 C CA . GLY A 1 206 ? -3.814 -2.659 9.983 1.00 98.00 206 GLY A CA 1
ATOM 1644 C C . GLY A 1 206 ? -3.650 -2.417 11.491 1.00 98.00 206 GLY A C 1
ATOM 1645 O O . GLY A 1 206 ? -4.486 -1.747 12.105 1.00 98.00 206 GLY A O 1
ATOM 1646 N N . LEU A 1 207 ? -2.548 -2.891 12.082 1.00 98.31 207 LEU A N 1
ATOM 1647 C CA . LEU A 1 207 ? -2.194 -2.637 13.481 1.00 98.31 207 LEU A CA 1
ATOM 1648 C C . LEU A 1 207 ? -1.807 -1.176 13.711 1.00 98.31 207 LEU A C 1
ATOM 1650 O O . LEU A 1 207 ? -2.320 -0.563 14.640 1.00 98.31 207 LEU A O 1
ATOM 1654 N N . VAL A 1 208 ? -0.988 -0.573 12.845 1.00 98.19 208 VAL A N 1
ATOM 1655 C CA . VAL A 1 208 ? -0.644 0.857 12.940 1.00 98.19 208 VAL A CA 1
ATOM 1656 C C . VAL A 1 208 ? -1.891 1.732 12.817 1.00 98.19 208 VAL A C 1
ATOM 1658 O O . VAL A 1 208 ? -2.054 2.677 13.589 1.00 98.19 208 VAL A O 1
ATOM 1661 N N . TYR A 1 209 ? -2.813 1.393 11.912 1.00 97.56 209 TYR A N 1
ATOM 1662 C CA . TYR A 1 209 ? -4.096 2.081 11.814 1.00 97.56 209 TYR A CA 1
ATOM 1663 C C . TYR A 1 209 ? -4.894 1.996 13.122 1.00 97.56 209 TYR A C 1
ATOM 1665 O O . TYR A 1 209 ? -5.428 3.004 13.576 1.00 97.56 209 TYR A O 1
ATOM 1673 N N . MET A 1 210 ? -4.926 0.821 13.762 1.00 95.38 210 MET A N 1
ATOM 1674 C CA . MET A 1 210 ? -5.550 0.626 15.077 1.00 95.38 210 MET A CA 1
ATOM 1675 C C . MET A 1 210 ? -4.827 1.381 16.204 1.00 95.38 210 MET A C 1
ATOM 1677 O O . MET A 1 210 ? -5.483 1.888 17.107 1.00 95.38 210 MET A O 1
ATOM 1681 N N . PHE A 1 211 ? -3.496 1.455 16.185 1.00 96.44 211 PHE A N 1
ATOM 1682 C CA . PHE A 1 211 ? -2.720 2.118 17.238 1.00 96.44 211 PHE A CA 1
ATOM 1683 C C . PHE A 1 211 ? -2.827 3.642 17.173 1.00 96.44 211 PHE A C 1
ATOM 1685 O O . PHE A 1 211 ? -2.795 4.320 18.201 1.00 96.44 211 PHE A O 1
ATOM 1692 N N . CYS A 1 212 ? -2.914 4.186 15.960 1.00 95.75 212 CYS A N 1
ATOM 1693 C CA . CYS A 1 212 ? -2.913 5.622 15.722 1.00 95.75 212 CYS A CA 1
ATOM 1694 C C . CYS A 1 212 ? -4.312 6.220 15.538 1.00 95.75 212 CYS A C 1
ATOM 1696 O O . CYS A 1 212 ? -4.437 7.438 15.668 1.00 95.75 212 CYS A O 1
ATOM 1698 N N . ASP A 1 213 ? -5.324 5.412 15.198 1.00 93.50 213 ASP A N 1
ATOM 1699 C CA . ASP A 1 213 ? -6.655 5.861 14.760 1.00 93.50 213 ASP A CA 1
ATOM 1700 C C . ASP A 1 213 ? -6.566 7.009 13.739 1.00 93.50 213 ASP A C 1
ATOM 1702 O O . ASP A 1 213 ? -7.276 8.018 13.801 1.00 93.50 213 ASP A O 1
ATOM 1706 N N . ASN A 1 214 ? -5.632 6.881 12.796 1.00 96.12 214 ASN A N 1
ATOM 1707 C CA . ASN A 1 214 ? -5.381 7.882 11.771 1.00 96.12 214 ASN A CA 1
ATOM 1708 C C . ASN A 1 214 ? -5.122 7.212 10.423 1.00 96.12 214 ASN A C 1
ATOM 1710 O O . ASN A 1 214 ? -4.175 6.444 10.276 1.00 96.12 214 ASN A O 1
ATOM 1714 N N . PHE A 1 215 ? -5.959 7.546 9.445 1.00 96.00 215 PHE A N 1
ATOM 1715 C CA . PHE A 1 215 ? -5.914 7.036 8.077 1.00 96.00 215 PHE A CA 1
ATOM 1716 C C . PHE A 1 215 ? -4.595 7.306 7.347 1.00 96.00 215 PHE A C 1
ATOM 1718 O O . PHE A 1 215 ? -4.118 6.454 6.607 1.00 96.00 215 PHE A O 1
ATOM 1725 N N . TRP A 1 216 ? -3.967 8.456 7.583 1.00 97.81 216 TRP A N 1
ATOM 1726 C CA . TRP A 1 216 ? -2.738 8.837 6.889 1.00 97.81 216 TRP A CA 1
ATOM 1727 C C . TRP A 1 216 ? -1.516 8.038 7.342 1.00 97.81 216 TRP A C 1
ATOM 1729 O O . TRP A 1 216 ? -0.520 8.007 6.628 1.00 97.81 216 TRP A O 1
ATOM 1739 N N . MET A 1 217 ? -1.573 7.378 8.504 1.00 98.19 217 MET A N 1
ATOM 1740 C CA . MET A 1 217 ? -0.455 6.580 9.011 1.00 98.19 217 MET A CA 1
ATOM 1741 C C . MET A 1 217 ? -0.168 5.335 8.167 1.00 98.19 217 MET A C 1
ATOM 1743 O O . MET A 1 217 ? 0.960 5.217 7.693 1.00 98.19 217 MET A O 1
ATOM 1747 N N . PRO A 1 218 ? -1.129 4.426 7.918 1.00 98.25 218 PRO A N 1
ATOM 1748 C CA . PRO A 1 218 ? -0.890 3.311 7.009 1.00 98.25 218 PRO A CA 1
ATOM 1749 C C . PRO A 1 218 ? -0.661 3.772 5.559 1.00 98.25 218 PRO A C 1
ATOM 1751 O O . PRO A 1 218 ? 0.195 3.194 4.901 1.00 98.25 218 PRO A O 1
ATOM 1754 N N . VAL A 1 219 ? -1.308 4.854 5.090 1.00 98.62 219 VAL A N 1
ATOM 1755 C CA . VAL A 1 219 ? -1.032 5.432 3.754 1.00 98.62 219 VAL A CA 1
ATOM 1756 C C . VAL A 1 219 ? 0.436 5.826 3.631 1.00 98.62 219 VAL A C 1
ATOM 1758 O O . VAL A 1 219 ? 1.077 5.480 2.648 1.00 98.62 219 VAL A O 1
ATOM 1761 N N . LEU A 1 220 ? 1.000 6.486 4.646 1.00 98.62 220 LEU A N 1
ATOM 1762 C CA . LEU A 1 220 ? 2.411 6.865 4.645 1.00 98.62 220 LEU A CA 1
ATOM 1763 C C . LEU A 1 220 ? 3.341 5.642 4.628 1.00 98.62 220 LEU A C 1
ATOM 1765 O O . LEU A 1 220 ? 4.332 5.661 3.899 1.00 98.62 220 LEU A O 1
ATOM 1769 N N . ILE A 1 221 ? 3.023 4.581 5.385 1.00 98.69 221 ILE A N 1
ATOM 1770 C CA . ILE A 1 221 ? 3.794 3.323 5.338 1.00 98.69 221 ILE A CA 1
ATOM 1771 C C . ILE A 1 221 ? 3.790 2.764 3.922 1.00 98.69 221 ILE A C 1
ATOM 1773 O O . ILE A 1 221 ? 4.851 2.484 3.370 1.00 98.69 221 ILE A O 1
ATOM 1777 N N . HIS A 1 222 ? 2.603 2.629 3.342 1.00 98.44 222 HIS A N 1
ATOM 1778 C CA . HIS A 1 222 ? 2.405 2.033 2.034 1.00 98.44 222 HIS A CA 1
ATOM 1779 C C . HIS A 1 222 ? 3.076 2.860 0.926 1.00 98.44 222 HIS A C 1
ATOM 1781 O O . HIS A 1 222 ? 3.811 2.318 0.106 1.00 98.44 222 HIS A O 1
ATOM 1787 N N . SER A 1 223 ? 2.936 4.187 0.951 1.00 98.75 223 SER A N 1
ATOM 1788 C CA . SER A 1 223 ? 3.625 5.089 0.024 1.00 98.75 223 SER A CA 1
ATOM 1789 C C . SER A 1 223 ? 5.144 4.953 0.087 1.00 98.75 223 SER A C 1
ATOM 1791 O O . SER A 1 223 ? 5.791 4.824 -0.950 1.00 98.75 223 SER A O 1
ATOM 1793 N N . ILE A 1 224 ? 5.732 4.937 1.287 1.00 98.56 224 ILE A N 1
ATOM 1794 C CA . ILE A 1 224 ? 7.183 4.750 1.442 1.00 98.56 224 ILE A CA 1
ATOM 1795 C C . ILE A 1 224 ? 7.597 3.351 0.972 1.00 98.56 224 ILE A C 1
ATOM 1797 O O . ILE A 1 224 ? 8.619 3.210 0.302 1.00 98.56 224 ILE A O 1
ATOM 1801 N N . PHE A 1 225 ? 6.803 2.328 1.286 1.00 97.06 225 PHE A N 1
ATOM 1802 C CA . PHE A 1 225 ? 7.056 0.954 0.867 1.00 97.06 225 PHE A CA 1
ATOM 1803 C C . PHE A 1 225 ? 7.085 0.827 -0.663 1.00 97.06 225 PHE A C 1
ATOM 1805 O O . PHE A 1 225 ? 8.078 0.347 -1.208 1.00 97.06 225 PHE A O 1
ATOM 1812 N N . ASN A 1 226 ? 6.072 1.341 -1.366 1.00 97.19 226 ASN A N 1
ATOM 1813 C CA . ASN A 1 226 ? 6.012 1.311 -2.831 1.00 97.19 226 ASN A CA 1
ATOM 1814 C C . ASN A 1 226 ? 7.114 2.165 -3.464 1.00 97.19 226 ASN A C 1
ATOM 1816 O O . ASN A 1 226 ? 7.715 1.766 -4.465 1.00 97.19 226 ASN A O 1
ATOM 1820 N N . PHE A 1 227 ? 7.443 3.304 -2.847 1.00 98.00 227 PHE A N 1
ATOM 1821 C CA . PHE A 1 227 ? 8.538 4.142 -3.313 1.00 98.00 227 PHE A CA 1
ATOM 1822 C C . PHE A 1 227 ? 9.884 3.408 -3.252 1.00 98.00 227 PHE A C 1
ATOM 1824 O O . PHE A 1 227 ? 10.599 3.344 -4.250 1.00 98.00 227 PHE A O 1
ATOM 1831 N N . LEU A 1 228 ? 10.214 2.809 -2.103 1.00 96.38 228 LEU A N 1
ATOM 1832 C CA . LEU A 1 228 ? 11.467 2.076 -1.897 1.00 96.38 228 LEU A CA 1
ATOM 1833 C C . LEU A 1 228 ? 11.502 0.708 -2.594 1.00 96.38 228 LEU A C 1
ATOM 1835 O O . LEU A 1 228 ? 12.591 0.157 -2.791 1.00 96.38 228 LEU A O 1
ATOM 1839 N N . GLY A 1 229 ? 10.337 0.129 -2.883 1.00 91.75 229 GLY A N 1
ATOM 1840 C CA . GLY A 1 229 ? 10.180 -1.185 -3.502 1.00 91.75 229 GLY A CA 1
ATOM 1841 C C . GLY A 1 229 ? 10.213 -1.150 -5.028 1.00 91.75 229 GLY A C 1
ATOM 1842 O O . GLY A 1 229 ? 10.821 -2.027 -5.630 1.00 91.75 229 GLY A O 1
ATOM 1843 N N . SER A 1 230 ? 9.612 -0.128 -5.648 1.00 92.81 230 SER A N 1
ATOM 1844 C CA . SER A 1 230 ? 9.471 -0.046 -7.108 1.00 92.81 230 SER A CA 1
ATOM 1845 C C . SER A 1 230 ? 9.789 1.344 -7.661 1.00 92.81 230 SER A C 1
ATOM 1847 O O . SER A 1 230 ? 10.667 1.473 -8.519 1.00 92.81 230 SER A O 1
ATOM 1849 N N . SER A 1 231 ? 9.125 2.406 -7.188 1.00 96.06 231 SER A N 1
ATOM 1850 C CA . SER A 1 231 ? 9.179 3.712 -7.865 1.00 96.06 231 SER A CA 1
ATOM 1851 C C . SER A 1 231 ? 10.592 4.290 -7.937 1.00 96.06 231 SER A C 1
ATOM 1853 O O . SER A 1 231 ? 10.979 4.815 -8.976 1.00 96.06 231 SER A O 1
ATOM 1855 N N . PHE A 1 232 ? 11.391 4.159 -6.877 1.00 95.94 232 PHE A N 1
ATOM 1856 C CA . PHE A 1 232 ? 12.760 4.670 -6.862 1.00 95.94 232 PHE A CA 1
ATOM 1857 C C . PHE A 1 232 ? 13.671 3.949 -7.867 1.00 95.94 232 PHE A C 1
ATOM 1859 O O . PHE A 1 232 ? 14.429 4.603 -8.578 1.00 95.94 232 PHE A O 1
ATOM 1866 N N . SER A 1 233 ? 13.555 2.622 -7.988 1.00 92.81 233 SER A N 1
ATOM 1867 C CA . SER A 1 233 ? 14.303 1.848 -8.992 1.00 92.81 233 SER A CA 1
ATOM 1868 C C . SER A 1 233 ? 13.922 2.278 -10.413 1.00 92.81 233 SER A C 1
ATOM 1870 O O . SER A 1 233 ? 14.786 2.572 -11.239 1.00 92.81 233 SER A O 1
ATOM 1872 N N . ASN A 1 234 ? 12.619 2.427 -10.670 1.00 94.19 234 ASN A N 1
ATOM 1873 C CA . ASN A 1 234 ? 12.108 2.889 -11.959 1.00 94.19 234 ASN A CA 1
ATOM 1874 C C . ASN A 1 234 ? 12.577 4.312 -12.310 1.00 94.19 234 ASN A C 1
ATOM 1876 O O . ASN A 1 234 ? 12.858 4.573 -13.479 1.00 94.19 234 ASN A O 1
ATOM 1880 N N . ILE A 1 235 ? 12.721 5.204 -11.318 1.00 95.12 235 ILE A N 1
ATOM 1881 C CA . ILE A 1 235 ? 13.332 6.531 -11.499 1.00 95.12 235 ILE A CA 1
ATOM 1882 C C . ILE A 1 235 ? 14.791 6.386 -11.928 1.00 95.12 235 ILE A C 1
ATOM 1884 O O . ILE A 1 235 ? 15.170 6.956 -12.945 1.00 95.12 235 ILE A O 1
ATOM 1888 N N . LEU A 1 236 ? 15.605 5.617 -11.197 1.00 93.75 236 LEU A N 1
ATOM 1889 C CA . LEU A 1 236 ? 17.023 5.428 -11.532 1.00 93.75 236 LEU A CA 1
ATOM 1890 C C . LEU A 1 236 ? 17.218 4.835 -12.929 1.00 93.75 236 LEU A C 1
ATOM 1892 O O . LEU A 1 236 ? 18.195 5.157 -13.600 1.00 93.75 236 LEU A O 1
ATOM 1896 N N . ASN A 1 237 ? 16.286 3.990 -13.366 1.00 92.12 237 ASN A N 1
ATOM 1897 C CA . ASN A 1 237 ? 16.307 3.387 -14.688 1.00 92.12 237 ASN A CA 1
ATOM 1898 C C . ASN A 1 237 ? 15.908 4.352 -15.811 1.00 92.12 237 ASN A C 1
ATOM 1900 O O . ASN A 1 237 ? 16.082 3.982 -16.964 1.00 92.12 237 ASN A O 1
ATOM 1904 N N . LEU A 1 238 ? 15.424 5.574 -15.542 1.00 92.38 238 LEU A N 1
ATOM 1905 C CA . LEU A 1 238 ? 15.094 6.560 -16.581 1.00 92.38 238 LEU A CA 1
ATOM 1906 C C . LEU A 1 238 ? 16.330 6.961 -17.404 1.00 92.38 238 LEU A C 1
ATOM 1908 O O . LEU A 1 238 ? 17.269 7.564 -16.886 1.00 92.38 238 LEU A O 1
ATOM 1912 N N . LYS A 1 239 ? 16.291 6.714 -18.719 1.00 88.75 239 LYS A N 1
ATOM 1913 C CA . LYS A 1 239 ? 17.356 7.078 -19.670 1.00 88.75 239 LYS A CA 1
ATOM 1914 C C . LYS A 1 239 ? 17.707 8.557 -19.629 1.00 88.75 239 LYS A C 1
ATOM 1916 O O . LYS A 1 239 ? 18.869 8.914 -19.764 1.00 88.75 239 LYS A O 1
ATOM 1921 N N . GLN A 1 240 ? 16.713 9.405 -19.390 1.00 90.62 240 GLN A N 1
ATOM 1922 C CA . GLN A 1 240 ? 16.866 10.854 -19.311 1.00 90.62 240 GLN A CA 1
ATOM 1923 C C . GLN A 1 240 ? 17.729 11.297 -18.127 1.00 90.62 240 GLN A C 1
ATOM 1925 O O . GLN A 1 240 ? 18.329 12.363 -18.194 1.00 90.62 240 GLN A O 1
ATOM 1930 N N . LEU A 1 241 ? 17.815 10.492 -17.061 1.00 92.25 241 LEU A N 1
ATOM 1931 C CA . LEU A 1 241 ? 18.728 10.765 -15.951 1.00 92.25 241 LEU A CA 1
ATOM 1932 C C . LEU A 1 241 ? 20.165 10.334 -16.259 1.00 92.25 241 LEU A C 1
ATOM 1934 O O . LEU A 1 241 ? 21.083 10.777 -15.576 1.00 92.25 241 LEU A O 1
ATOM 1938 N N . GLY A 1 242 ? 20.363 9.462 -17.253 1.00 92.62 242 GLY A N 1
ATOM 1939 C CA . GLY A 1 242 ? 21.685 9.019 -17.688 1.00 92.62 242 GLY A CA 1
ATOM 1940 C C . GLY A 1 242 ? 22.504 8.329 -16.597 1.00 92.62 242 GLY A C 1
ATOM 1941 O O . GLY A 1 242 ? 23.728 8.367 -16.670 1.00 92.62 242 GLY A O 1
ATOM 1942 N N . VAL A 1 243 ? 21.864 7.731 -15.579 1.00 94.50 243 VAL A N 1
ATOM 1943 C CA . VAL A 1 243 ? 22.578 7.133 -14.439 1.00 94.50 243 VAL A CA 1
ATOM 1944 C C . VAL A 1 243 ? 23.350 5.886 -14.902 1.00 94.50 243 VAL A C 1
ATOM 1946 O O . VAL A 1 243 ? 22.725 4.896 -15.310 1.00 94.50 243 VAL A O 1
ATOM 1949 N N . PRO A 1 244 ? 24.694 5.885 -14.814 1.00 95.75 244 PRO A N 1
ATOM 1950 C CA . PRO A 1 244 ? 25.521 4.734 -15.173 1.00 95.75 244 PRO A CA 1
ATOM 1951 C C . PRO A 1 244 ? 25.120 3.459 -14.415 1.00 95.75 244 PRO A C 1
ATOM 1953 O O . PRO A 1 244 ? 24.641 3.514 -13.280 1.00 95.75 244 PRO A O 1
ATOM 1956 N N . SER A 1 245 ? 25.277 2.288 -15.041 1.00 92.94 245 SER A N 1
ATOM 1957 C CA . SER A 1 245 ? 24.833 1.003 -14.473 1.00 92.94 245 SER A CA 1
ATOM 1958 C C . SER A 1 245 ? 25.541 0.629 -13.170 1.00 92.94 245 SER A C 1
ATOM 1960 O O . SER A 1 245 ? 24.909 0.090 -12.265 1.00 92.94 245 SER A O 1
ATOM 1962 N N . ASP A 1 246 ? 26.829 0.938 -13.055 1.00 95.56 246 ASP A N 1
ATOM 1963 C CA . ASP A 1 246 ? 27.635 0.761 -11.847 1.00 95.56 246 ASP A CA 1
ATOM 1964 C C . ASP A 1 246 ? 27.135 1.657 -10.703 1.00 95.56 246 ASP A C 1
ATOM 1966 O O . ASP A 1 246 ? 26.945 1.189 -9.579 1.00 95.56 246 ASP A O 1
ATOM 1970 N N . ILE A 1 247 ? 26.803 2.918 -10.998 1.00 96.44 247 ILE A N 1
ATOM 1971 C CA . ILE A 1 247 ? 26.206 3.836 -10.020 1.00 96.44 247 ILE A CA 1
ATOM 1972 C C . ILE A 1 247 ? 24.823 3.336 -9.581 1.00 96.44 247 ILE A C 1
ATOM 1974 O O . ILE A 1 247 ? 24.539 3.299 -8.382 1.00 96.44 247 ILE A O 1
ATOM 1978 N N . ARG A 1 248 ? 23.972 2.883 -10.514 1.00 94.62 248 ARG A N 1
ATOM 1979 C CA . ARG A 1 248 ? 22.660 2.288 -10.187 1.00 94.62 248 ARG A CA 1
ATOM 1980 C C . ARG A 1 248 ? 22.793 1.068 -9.277 1.00 94.62 248 ARG A C 1
ATOM 1982 O O . ARG A 1 248 ? 22.032 0.944 -8.313 1.00 94.62 248 ARG A O 1
ATOM 1989 N N . ALA A 1 249 ? 23.764 0.197 -9.550 1.00 94.50 249 ALA A N 1
ATOM 1990 C CA . ALA A 1 249 ? 24.043 -0.975 -8.727 1.00 94.50 249 ALA A CA 1
ATOM 1991 C C . ALA A 1 249 ? 24.491 -0.578 -7.311 1.00 94.50 249 ALA A C 1
ATOM 1993 O O . ALA A 1 249 ? 23.946 -1.092 -6.334 1.00 94.50 249 ALA A O 1
ATOM 1994 N N . ASN A 1 250 ? 25.401 0.394 -7.188 1.00 96.88 250 ASN A N 1
ATOM 1995 C CA . ASN A 1 250 ? 25.874 0.900 -5.897 1.00 96.88 250 ASN A CA 1
ATOM 1996 C C . ASN A 1 250 ? 24.747 1.534 -5.070 1.00 96.88 250 ASN A C 1
ATOM 1998 O O . ASN A 1 250 ? 24.640 1.277 -3.867 1.00 96.88 250 ASN A O 1
ATOM 2002 N N . ILE A 1 251 ? 23.872 2.322 -5.703 1.00 96.62 251 ILE A N 1
ATOM 2003 C CA . ILE A 1 251 ? 22.702 2.909 -5.037 1.00 96.62 251 ILE A CA 1
ATOM 2004 C C . ILE A 1 251 ? 21.744 1.807 -4.574 1.00 96.62 251 ILE A C 1
ATOM 2006 O O . ILE A 1 251 ? 21.313 1.812 -3.422 1.00 96.62 251 ILE A O 1
ATOM 2010 N N . SER A 1 252 ? 21.439 0.839 -5.441 1.00 94.38 252 SER A N 1
ATOM 2011 C CA . SER A 1 252 ? 20.545 -0.279 -5.114 1.00 94.38 252 SER A CA 1
ATOM 2012 C C . SER A 1 252 ? 21.088 -1.109 -3.948 1.00 94.38 252 SER A C 1
ATOM 2014 O O . SER A 1 252 ? 20.352 -1.404 -3.007 1.00 94.38 252 SER A O 1
ATOM 2016 N N . TYR A 1 253 ? 22.389 -1.411 -3.955 1.00 95.75 253 TYR A N 1
ATOM 2017 C CA . TYR A 1 253 ? 23.066 -2.101 -2.859 1.00 95.75 253 TYR A CA 1
ATOM 2018 C C . TYR A 1 253 ? 23.008 -1.294 -1.555 1.00 95.75 253 TYR A C 1
ATOM 2020 O O . TYR A 1 253 ? 22.611 -1.817 -0.515 1.00 95.75 253 TYR A O 1
ATOM 2028 N N . THR A 1 254 ? 23.309 0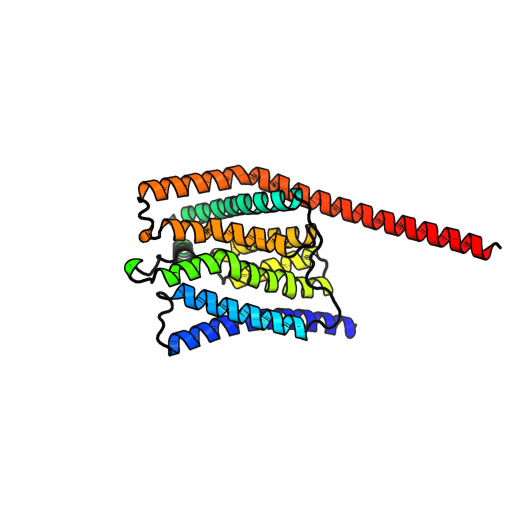.005 -1.614 1.00 96.88 254 THR A N 1
ATOM 2029 C CA . THR A 1 254 ? 23.238 0.898 -0.446 1.00 96.88 254 THR A CA 1
ATOM 2030 C C . THR A 1 254 ? 21.828 0.943 0.141 1.00 96.88 254 THR A C 1
ATOM 2032 O O . THR A 1 254 ? 21.661 0.869 1.357 1.00 96.88 254 THR A O 1
ATOM 2035 N N . LEU A 1 255 ? 20.792 0.997 -0.701 1.00 96.56 255 LEU A N 1
ATOM 2036 C CA . LEU A 1 255 ? 19.406 0.957 -0.240 1.00 96.56 255 LEU A CA 1
ATOM 2037 C C . LEU A 1 255 ? 19.047 -0.350 0.462 1.00 96.56 255 LEU A C 1
ATOM 2039 O O . LEU A 1 255 ? 18.305 -0.314 1.443 1.00 96.56 255 LEU A O 1
ATOM 2043 N N . VAL A 1 256 ? 19.555 -1.491 -0.007 1.00 97.00 256 VAL A N 1
ATOM 2044 C CA . VAL A 1 256 ? 19.373 -2.777 0.682 1.00 97.00 256 VAL A CA 1
ATOM 2045 C C . VAL A 1 256 ? 19.990 -2.720 2.081 1.00 97.00 256 VAL A C 1
ATOM 2047 O O . VAL A 1 256 ? 19.322 -3.080 3.051 1.00 97.00 256 VAL A O 1
ATOM 2050 N N . LEU A 1 257 ? 21.210 -2.187 2.216 1.00 97.62 257 LEU A N 1
ATOM 2051 C CA . LEU A 1 257 ? 21.858 -2.036 3.524 1.00 97.62 257 LEU A CA 1
ATOM 2052 C C . LEU A 1 257 ? 21.075 -1.109 4.459 1.00 97.62 257 LEU A C 1
ATOM 2054 O O . LEU A 1 257 ? 20.889 -1.437 5.630 1.00 97.62 257 LEU A O 1
ATOM 2058 N N . VAL A 1 258 ? 20.573 0.020 3.949 1.00 97.62 258 VAL A N 1
ATOM 2059 C CA . VAL A 1 258 ? 19.722 0.939 4.719 1.00 97.62 258 VAL A CA 1
ATOM 2060 C C . VAL A 1 258 ? 18.466 0.214 5.200 1.00 97.62 258 VAL A C 1
ATOM 2062 O O . VAL A 1 258 ? 18.162 0.239 6.390 1.00 97.62 258 VAL A O 1
ATOM 2065 N N . LYS A 1 259 ? 17.757 -0.494 4.316 1.00 98.06 259 LYS A N 1
ATOM 2066 C CA . LYS A 1 259 ? 16.556 -1.256 4.687 1.00 98.06 259 LYS A CA 1
ATOM 2067 C C . LYS A 1 259 ? 16.841 -2.256 5.814 1.00 98.06 259 LYS A C 1
ATOM 2069 O O . LYS A 1 259 ? 16.054 -2.332 6.753 1.00 98.06 259 LYS A O 1
ATOM 2074 N N . TYR A 1 260 ? 17.975 -2.959 5.767 1.00 98.12 260 TYR A N 1
ATOM 2075 C CA . TYR A 1 260 ? 18.391 -3.886 6.827 1.00 98.12 260 TYR A CA 1
ATOM 2076 C C . TYR A 1 260 ? 18.741 -3.184 8.136 1.00 98.12 260 TYR A C 1
ATOM 2078 O O . TYR A 1 260 ? 18.260 -3.587 9.195 1.00 98.12 260 TYR A O 1
ATOM 2086 N N . PHE A 1 261 ? 19.519 -2.102 8.074 1.00 98.06 261 PHE A N 1
ATOM 2087 C CA . PHE A 1 261 ? 19.887 -1.316 9.251 1.00 98.06 261 PHE A CA 1
ATOM 2088 C C . PHE A 1 261 ? 18.649 -0.816 10.014 1.00 98.06 261 PHE A C 1
ATOM 2090 O O . PHE A 1 261 ? 18.608 -0.846 11.244 1.00 98.06 261 PHE A O 1
ATOM 2097 N N . PHE A 1 262 ? 17.602 -0.417 9.289 1.00 98.38 262 PHE A N 1
ATOM 2098 C CA . PHE A 1 262 ? 16.368 0.109 9.870 1.00 98.38 262 PHE A CA 1
ATOM 2099 C C . PHE A 1 262 ? 15.374 -0.960 10.360 1.00 98.38 262 PHE A C 1
ATOM 2101 O O . PHE A 1 262 ? 14.382 -0.596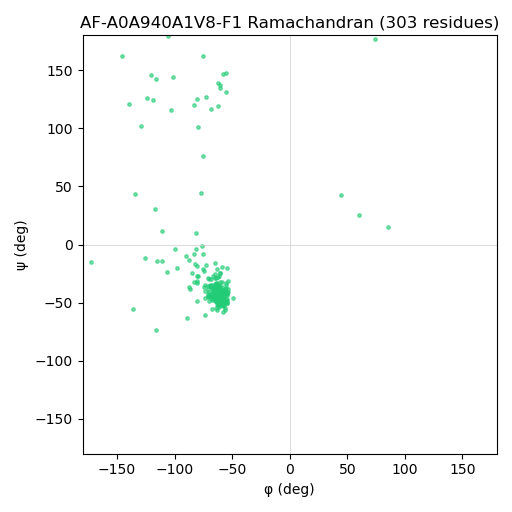 10.993 1.00 98.38 262 PHE A O 1
ATOM 2108 N N . MET A 1 263 ? 15.629 -2.262 10.174 1.00 98.31 263 MET A N 1
ATOM 2109 C CA . MET A 1 263 ? 14.744 -3.323 10.686 1.00 98.31 263 MET A CA 1
ATOM 2110 C C . MET A 1 263 ? 14.632 -3.317 12.217 1.00 98.31 263 MET A C 1
ATOM 2112 O O . MET A 1 263 ? 13.536 -3.447 12.763 1.00 98.31 263 MET A O 1
ATOM 2116 N N . PHE A 1 264 ? 15.747 -3.131 12.928 1.00 98.38 264 PHE A N 1
ATOM 2117 C CA . PHE A 1 264 ? 15.735 -3.084 14.392 1.00 98.38 264 PHE A CA 1
ATOM 2118 C C . PHE A 1 264 ? 15.052 -1.810 14.935 1.00 98.38 264 PHE A C 1
ATOM 2120 O O . PHE A 1 264 ? 14.129 -1.934 15.746 1.00 98.38 264 PHE A O 1
ATOM 2127 N N . PRO A 1 265 ? 15.380 -0.592 14.449 1.00 98.56 265 PRO A N 1
ATOM 2128 C CA . PRO A 1 265 ? 14.613 0.615 14.760 1.00 98.56 265 PRO A CA 1
ATOM 2129 C C . PRO A 1 265 ? 13.113 0.497 14.461 1.00 98.56 265 PRO A C 1
ATOM 2131 O O . PRO A 1 265 ? 12.299 0.988 15.242 1.00 98.56 265 PRO A O 1
ATOM 2134 N N . ALA A 1 266 ? 12.731 -0.170 13.367 1.00 98.56 266 ALA A N 1
ATOM 2135 C CA . ALA A 1 266 ? 11.332 -0.416 13.023 1.00 98.56 266 ALA A CA 1
ATOM 2136 C C . ALA A 1 266 ? 10.611 -1.266 14.076 1.00 98.56 266 ALA A C 1
ATOM 2138 O O . ALA A 1 266 ? 9.492 -0.931 14.466 1.00 98.56 266 ALA A O 1
ATOM 2139 N N . ALA A 1 267 ? 11.253 -2.324 14.581 1.00 98.44 267 ALA A N 1
ATOM 2140 C CA . ALA A 1 267 ? 10.691 -3.153 15.644 1.00 98.44 267 ALA A CA 1
ATOM 2141 C C . ALA A 1 267 ? 10.477 -2.345 16.936 1.00 98.44 267 ALA A C 1
ATOM 2143 O O . ALA A 1 267 ? 9.390 -2.384 17.515 1.00 98.44 267 ALA A O 1
ATOM 2144 N N . LEU A 1 268 ? 11.465 -1.540 17.346 1.00 98.62 268 LEU A N 1
ATOM 2145 C CA . LEU A 1 268 ? 11.336 -0.653 18.510 1.00 98.62 268 LEU A CA 1
ATOM 2146 C C . LEU A 1 268 ? 10.224 0.387 18.321 1.00 98.62 268 LEU A C 1
ATOM 2148 O O . LEU A 1 268 ? 9.425 0.622 19.227 1.00 98.62 268 LEU A O 1
ATOM 2152 N N . ALA A 1 269 ? 10.136 0.982 17.131 1.00 98.62 269 ALA A N 1
ATOM 2153 C CA . ALA A 1 269 ? 9.089 1.930 16.774 1.00 98.62 269 ALA A CA 1
ATOM 2154 C C . ALA A 1 269 ? 7.691 1.294 16.818 1.00 98.62 269 ALA A C 1
ATOM 2156 O O . ALA A 1 269 ? 6.748 1.910 17.317 1.00 98.62 269 ALA A O 1
ATOM 2157 N N . PHE A 1 270 ? 7.555 0.055 16.345 1.00 98.56 270 PHE A N 1
ATOM 2158 C CA . PHE A 1 270 ? 6.303 -0.692 16.401 1.00 98.56 270 PHE A CA 1
ATOM 2159 C C . PHE A 1 270 ? 5.883 -0.988 17.847 1.00 98.56 270 PHE A C 1
ATOM 2161 O O . PHE A 1 270 ? 4.742 -0.716 18.227 1.00 98.56 270 PHE A O 1
ATOM 2168 N N . VAL A 1 271 ? 6.818 -1.463 18.678 1.00 98.56 271 VAL A N 1
ATOM 2169 C CA . VAL A 1 271 ? 6.588 -1.701 20.114 1.00 98.56 271 VAL A CA 1
ATOM 2170 C C . VAL A 1 271 ? 6.202 -0.406 20.830 1.00 98.56 271 VAL A C 1
ATOM 2172 O O . VAL A 1 271 ? 5.271 -0.407 21.633 1.00 98.56 271 VAL A O 1
ATOM 2175 N N . TYR A 1 272 ? 6.846 0.716 20.500 1.00 98.50 272 TYR A N 1
ATOM 2176 C CA . TYR A 1 272 ? 6.491 2.031 21.033 1.00 98.50 272 TYR A CA 1
ATOM 2177 C C . TYR A 1 272 ? 5.042 2.426 20.702 1.00 98.50 272 TYR A C 1
ATOM 2179 O O . TYR A 1 272 ? 4.306 2.862 21.593 1.00 98.50 272 TYR A O 1
ATOM 2187 N N . LEU A 1 273 ? 4.606 2.259 19.446 1.00 98.31 273 LEU A N 1
ATOM 2188 C CA . LEU A 1 273 ? 3.225 2.558 19.048 1.00 98.31 273 LEU A CA 1
ATOM 2189 C C . LEU A 1 273 ? 2.220 1.665 19.781 1.00 98.31 273 LEU A C 1
ATOM 2191 O O . LEU A 1 273 ? 1.203 2.166 20.265 1.00 98.31 273 LEU A O 1
ATOM 2195 N N . TRP A 1 274 ? 2.524 0.373 19.907 1.00 97.94 274 TRP A N 1
ATOM 2196 C CA . TRP A 1 274 ? 1.694 -0.575 20.644 1.00 97.94 274 TRP A CA 1
ATOM 2197 C C . TRP A 1 274 ? 1.587 -0.222 22.134 1.00 97.94 274 TRP A C 1
ATOM 2199 O O . TRP A 1 274 ? 0.481 -0.154 22.674 1.00 97.94 274 TRP A O 1
ATOM 2209 N N . TYR A 1 275 ? 2.712 0.069 22.793 1.00 97.94 275 TYR A N 1
ATOM 2210 C CA . TYR A 1 275 ? 2.740 0.472 24.201 1.00 97.94 275 TYR A CA 1
ATOM 2211 C C . TYR A 1 275 ? 1.903 1.732 24.433 1.00 97.94 275 TYR A C 1
ATOM 2213 O O . TYR A 1 275 ? 1.066 1.776 25.335 1.00 97.94 275 TYR A O 1
ATOM 2221 N N . ARG A 1 276 ? 2.073 2.745 23.576 1.00 96.38 276 ARG A N 1
ATOM 2222 C CA . ARG A 1 276 ? 1.299 3.985 23.660 1.00 96.38 276 ARG A CA 1
ATOM 2223 C C . ARG A 1 276 ? -0.196 3.741 23.475 1.00 96.38 276 ARG A C 1
ATOM 2225 O O . ARG A 1 276 ? -0.998 4.331 24.192 1.00 96.38 276 ARG A O 1
ATOM 2232 N N . TYR A 1 277 ? 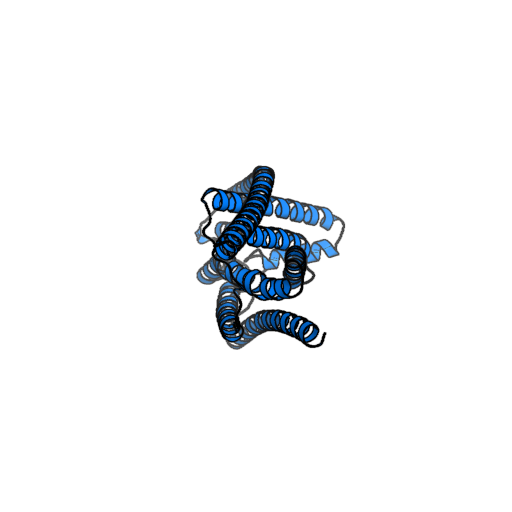-0.570 2.896 22.518 1.00 95.56 277 TYR A N 1
ATOM 2233 C CA . TYR A 1 277 ? -1.961 2.512 22.305 1.00 95.56 277 TYR A CA 1
ATOM 2234 C C . TYR A 1 277 ? -2.562 1.862 23.555 1.00 95.56 277 TYR A C 1
ATOM 2236 O O . TYR A 1 277 ? -3.648 2.249 23.986 1.00 95.56 277 TYR A O 1
ATOM 2244 N N . LYS A 1 278 ? -1.838 0.915 24.165 1.00 96.12 278 LYS A N 1
ATOM 2245 C CA . LYS A 1 278 ? -2.283 0.229 25.380 1.00 96.12 278 LYS A CA 1
ATOM 2246 C C . LYS A 1 278 ? -2.449 1.206 26.544 1.00 96.12 278 LYS A C 1
ATOM 2248 O O . LYS A 1 278 ? -3.514 1.232 27.152 1.00 96.12 278 LYS A O 1
ATOM 2253 N N . LYS A 1 279 ? -1.448 2.058 26.780 1.00 95.12 279 LYS A N 1
ATOM 2254 C CA . LYS A 1 279 ? -1.486 3.079 27.832 1.00 95.12 279 LYS A CA 1
ATOM 2255 C C . LYS A 1 279 ? -2.676 4.028 27.666 1.00 95.12 279 LYS A C 1
ATOM 2257 O O . LYS A 1 279 ? -3.422 4.230 28.612 1.00 95.12 279 LYS A O 1
ATOM 2262 N N . ASN A 1 280 ? -2.917 4.528 26.451 1.00 92.75 280 ASN A N 1
ATOM 2263 C CA . ASN A 1 280 ? -4.072 5.390 26.184 1.00 92.75 280 ASN A CA 1
ATOM 2264 C C . ASN A 1 280 ? -5.403 4.694 26.509 1.00 92.75 280 ASN A C 1
ATOM 2266 O O . ASN A 1 280 ? -6.296 5.330 27.052 1.00 92.75 280 ASN A O 1
ATOM 2270 N N . LYS A 1 281 ? -5.544 3.398 26.196 1.00 91.88 281 LYS A N 1
ATOM 2271 C CA . LYS A 1 281 ? -6.753 2.636 26.540 1.00 91.88 281 LYS A CA 1
ATOM 2272 C C . LYS A 1 281 ? -6.925 2.433 28.042 1.00 91.88 281 LYS A C 1
ATOM 2274 O O . LYS A 1 281 ? -8.050 2.471 28.530 1.00 91.88 281 LYS A O 1
ATOM 2279 N N . GLU A 1 282 ? -5.834 2.194 28.762 1.00 93.88 282 GLU A N 1
ATOM 2280 C CA . GLU A 1 282 ? -5.845 2.080 30.224 1.00 93.88 282 GLU A CA 1
ATOM 2281 C C . GLU A 1 282 ? -6.208 3.418 30.886 1.00 93.88 282 GLU A C 1
ATOM 2283 O O . GLU A 1 282 ? -6.989 3.440 31.836 1.00 93.88 282 GLU A O 1
ATOM 2288 N N . ASP A 1 283 ? -5.689 4.533 30.366 1.00 93.12 283 ASP A N 1
ATOM 2289 C CA . ASP A 1 283 ? -6.017 5.885 30.828 1.00 93.12 283 ASP A CA 1
ATOM 2290 C C . ASP A 1 283 ? -7.491 6.235 30.526 1.00 93.12 283 ASP A C 1
ATOM 2292 O O . ASP A 1 283 ? -8.208 6.696 31.412 1.00 93.12 283 ASP A O 1
ATOM 2296 N N . GLU A 1 284 ? -7.992 5.935 29.318 1.00 91.94 284 GLU A N 1
ATOM 2297 C CA . GLU A 1 284 ? -9.408 6.117 28.950 1.00 91.94 284 GLU A CA 1
ATOM 2298 C C . GLU A 1 284 ? -10.348 5.300 29.858 1.00 91.94 284 GLU A C 1
ATOM 2300 O O . GLU A 1 284 ? -11.343 5.828 30.354 1.00 91.94 284 GLU A O 1
ATOM 2305 N N . ALA A 1 285 ? -10.025 4.030 30.127 1.00 93.12 285 ALA A N 1
ATOM 2306 C CA . ALA A 1 285 ? -10.825 3.179 31.010 1.00 93.12 285 ALA A CA 1
ATOM 2307 C C . ALA A 1 285 ? -10.855 3.698 32.457 1.00 93.12 285 ALA A C 1
ATOM 2309 O O . ALA A 1 285 ? -11.890 3.621 33.121 1.00 93.12 285 ALA A O 1
ATOM 2310 N N . ARG A 1 286 ? -9.735 4.249 32.936 1.00 94.25 286 ARG A N 1
ATOM 2311 C CA . ARG A 1 286 ? -9.626 4.837 34.274 1.00 94.25 286 ARG A CA 1
ATOM 2312 C C . ARG A 1 286 ? -10.476 6.092 34.414 1.00 94.25 286 ARG A C 1
ATOM 2314 O O . ARG A 1 286 ? -11.255 6.167 35.352 1.00 94.25 286 ARG A O 1
ATOM 2321 N N . HIS A 1 287 ? -10.409 7.007 33.450 1.00 93.38 287 HIS A N 1
ATOM 2322 C CA . HIS A 1 287 ? -11.221 8.225 33.474 1.00 93.38 287 HIS A CA 1
ATOM 2323 C C . HIS A 1 287 ? -12.725 7.945 33.396 1.00 93.38 287 HIS A C 1
ATOM 2325 O O . HIS A 1 287 ? -13.507 8.624 34.052 1.00 93.38 287 HIS A O 1
ATOM 2331 N N . ILE A 1 288 ? -13.145 6.928 32.634 1.00 93.19 288 ILE A N 1
ATOM 2332 C CA . ILE A 1 288 ? -14.554 6.502 32.607 1.00 93.19 288 ILE A CA 1
ATOM 2333 C C . ILE A 1 288 ? -14.986 5.976 33.978 1.00 93.19 288 ILE A C 1
ATOM 2335 O O . ILE A 1 288 ? -16.083 6.292 34.435 1.00 93.19 288 ILE A O 1
ATOM 2339 N N . LYS A 1 289 ? -14.131 5.186 34.636 1.00 93.62 289 LYS A N 1
ATOM 2340 C CA . LYS A 1 289 ? -14.402 4.660 35.975 1.00 93.62 289 LYS A CA 1
ATOM 2341 C C . LYS A 1 289 ? -14.494 5.786 37.014 1.00 93.62 289 LYS A C 1
ATOM 2343 O O . LYS A 1 289 ? -15.482 5.840 37.733 1.00 93.62 289 LYS A O 1
ATOM 2348 N N . GLU A 1 290 ? -13.527 6.702 37.029 1.00 94.00 290 GLU A N 1
ATOM 2349 C CA . GLU A 1 290 ? -13.509 7.876 37.918 1.00 94.00 290 GLU A CA 1
ATOM 2350 C C . GLU A 1 290 ? -14.757 8.757 37.720 1.00 94.00 290 GLU A C 1
ATOM 2352 O O . GLU A 1 290 ? -15.379 9.184 38.688 1.00 94.00 290 GLU A O 1
ATOM 2357 N N . ALA A 1 291 ? -15.173 8.988 36.470 1.00 92.25 291 ALA A N 1
ATOM 2358 C CA . ALA A 1 291 ? -16.375 9.765 36.166 1.00 92.25 291 ALA A CA 1
ATOM 2359 C C . ALA A 1 291 ? -17.671 9.066 36.611 1.00 92.25 291 ALA A C 1
ATOM 2361 O O . ALA A 1 291 ? -18.606 9.731 37.055 1.00 92.25 291 ALA A O 1
ATOM 2362 N N . ALA A 1 292 ? -17.740 7.735 36.496 1.00 91.94 292 ALA A N 1
ATOM 2363 C CA . ALA A 1 292 ? -18.887 6.963 36.965 1.00 91.94 292 ALA A CA 1
ATOM 2364 C C . ALA A 1 292 ? -18.997 6.988 38.497 1.00 91.94 292 ALA A C 1
ATOM 2366 O O . ALA A 1 292 ? -20.094 7.176 39.013 1.00 91.94 292 ALA A O 1
ATOM 2367 N N . GLU A 1 293 ? -17.868 6.852 39.201 1.00 93.12 293 GLU A N 1
ATOM 2368 C CA . GLU A 1 293 ? -17.799 6.922 40.667 1.00 93.12 293 GLU A CA 1
ATOM 2369 C C . GLU A 1 293 ? -18.194 8.316 41.191 1.00 93.12 293 GLU A C 1
ATOM 2371 O O . GLU A 1 293 ? -18.980 8.416 42.135 1.00 93.12 293 GLU A O 1
ATOM 2376 N N . ALA A 1 294 ? -17.731 9.390 40.540 1.00 90.75 294 ALA A N 1
ATOM 2377 C CA . ALA A 1 294 ? -18.124 10.760 40.878 1.00 90.75 294 ALA A CA 1
ATOM 2378 C C . ALA A 1 294 ? -19.631 11.000 40.681 1.00 90.75 294 ALA A C 1
ATOM 2380 O O . ALA A 1 294 ? -20.294 11.535 41.563 1.00 90.75 294 ALA A O 1
ATOM 2381 N N . TYR A 1 295 ? -20.197 10.532 39.563 1.00 89.62 295 TYR A N 1
ATOM 2382 C CA . TYR A 1 295 ? -21.634 10.657 39.302 1.00 89.62 295 TYR A CA 1
ATOM 2383 C C . TYR A 1 295 ? -22.489 9.906 40.333 1.00 89.62 295 TYR A C 1
ATOM 2385 O O . TYR A 1 295 ? -23.528 10.411 40.756 1.00 89.62 295 TYR A O 1
ATOM 2393 N N . THR A 1 296 ? -22.064 8.708 40.753 1.00 89.94 296 THR A N 1
ATOM 2394 C CA . THR A 1 296 ? -22.771 7.964 41.804 1.00 89.94 296 THR A CA 1
ATOM 2395 C C . THR A 1 296 ? -22.728 8.691 43.146 1.00 89.94 296 THR A C 1
ATOM 2397 O O . THR A 1 296 ? -23.773 8.798 43.785 1.00 89.94 296 THR A O 1
ATOM 2400 N N . ALA A 1 297 ? -21.579 9.258 43.529 1.00 87.31 297 ALA A N 1
ATOM 2401 C CA . ALA A 1 297 ? -21.438 10.012 44.775 1.00 87.31 297 ALA A CA 1
ATOM 2402 C C . ALA A 1 297 ? -22.346 11.257 44.802 1.00 87.31 297 ALA A C 1
ATOM 2404 O O . ALA A 1 297 ? -23.108 11.430 45.750 1.00 87.31 297 ALA A O 1
ATOM 2405 N N . ASP A 1 298 ? -22.353 12.049 43.723 1.00 87.69 298 ASP A N 1
ATOM 2406 C CA . ASP A 1 298 ? -23.221 13.231 43.596 1.00 87.69 298 ASP A CA 1
ATOM 2407 C C . ASP A 1 298 ? -24.715 12.856 43.666 1.00 87.69 298 ASP A C 1
ATOM 2409 O O . ASP A 1 298 ? -25.533 13.585 44.231 1.00 87.69 298 ASP A O 1
ATOM 2413 N N . SER A 1 299 ? -25.096 11.706 43.093 1.00 84.06 299 SER A N 1
ATOM 2414 C CA . SER A 1 299 ? -26.487 11.237 43.113 1.00 84.06 299 SER A CA 1
ATOM 2415 C C . SER A 1 299 ? -26.950 10.767 44.496 1.00 84.06 299 SER A C 1
ATOM 2417 O O . SER A 1 299 ? -28.104 10.997 44.859 1.00 84.06 299 SER A O 1
ATOM 2419 N N . GLU A 1 300 ? -26.063 10.143 45.277 1.00 86.12 300 GLU A N 1
ATOM 2420 C CA . GLU A 1 300 ? -26.346 9.732 46.655 1.00 86.12 300 GLU A CA 1
ATOM 2421 C C . GLU A 1 300 ? -26.462 10.948 47.582 1.00 86.12 300 GLU A C 1
ATOM 2423 O O . GLU A 1 300 ? -27.383 11.011 48.397 1.00 86.12 300 GLU A O 1
ATOM 2428 N N . GLU A 1 301 ? -25.598 11.952 47.407 1.00 82.62 301 GLU A N 1
ATOM 2429 C CA . GLU A 1 301 ? -25.656 13.201 48.170 1.00 82.62 301 GLU A CA 1
ATOM 2430 C C . GLU A 1 301 ? -26.959 13.974 47.887 1.00 82.62 301 GLU A C 1
ATOM 2432 O O . GLU A 1 301 ? -27.646 14.389 48.823 1.00 82.62 301 GLU A O 1
ATOM 2437 N N . ALA A 1 302 ? -27.382 14.063 46.621 1.00 75.69 302 ALA A N 1
ATOM 2438 C CA . ALA A 1 302 ? -28.632 14.720 46.228 1.00 75.69 302 ALA A CA 1
ATOM 2439 C C . ALA A 1 302 ? -29.910 14.013 46.724 1.00 75.69 302 ALA A C 1
ATOM 2441 O O . ALA A 1 302 ? -30.934 14.668 46.894 1.00 75.69 302 ALA A O 1
ATOM 2442 N N . LEU A 1 303 ? -29.874 12.693 46.944 1.00 76.19 303 LEU A N 1
ATOM 2443 C CA . LEU A 1 303 ? -30.988 11.923 47.524 1.00 76.19 303 LEU A CA 1
ATOM 2444 C C . LEU A 1 303 ? -31.035 12.000 49.058 1.00 76.19 303 LEU A C 1
ATOM 2446 O O . LEU A 1 303 ? -32.043 11.629 49.659 1.00 76.19 303 LEU A O 1
ATOM 2450 N N . SER A 1 304 ? -29.938 12.429 49.683 1.00 75.00 304 SER A N 1
ATOM 2451 C CA . SER A 1 304 ? -29.807 12.557 51.137 1.00 75.00 304 SER A CA 1
ATOM 2452 C C . SER A 1 304 ? -30.215 13.935 51.684 1.00 75.00 304 SER A C 1
ATOM 2454 O O . SER A 1 304 ? -30.330 14.085 52.902 1.00 75.00 304 SER A O 1
ATOM 2456 N N . CYS A 1 305 ? -30.448 14.912 50.797 1.00 64.75 305 CYS A N 1
ATOM 2457 C CA . CYS A 1 305 ? -30.932 16.268 51.085 1.00 64.75 305 CYS A CA 1
ATOM 2458 C C . CYS A 1 305 ? -32.429 16.407 50.776 1.00 64.75 305 CYS A C 1
ATOM 2460 O O . CYS A 1 305 ? -33.099 17.173 51.507 1.00 64.75 305 CYS A O 1
#